Protein AF-A0A9K3GWT8-F1 (afdb_monomer_lite)

Radius of gyration: 23.81 Å; chains: 1; bounding box: 59×48×72 Å

Foldseek 3Di:
DQPLVVLCLQLVRVLQQAWWKWKQDPVRDTDTDDRPDDPVVVDDCVVDDIDIDTGGAFDDLVSVVVSLVSVVLLQVLLPFPDDLVQVVVVVVVVVVVVVVVVPDDDDDPDPPPPVVVCPVVPPVPDCCVSADPRDRLRLFDDKAFDPCPPPDPVVVVVFWRGWIWTAGPVRDIFIWTDGRFKIATAPADDPGDGRHGPDPQQMDRGPLVSSCSVDVVSVVSSVVSSVVCVVGDVVRSDDDPDDPDQVVDDPPRDDDDDDNCVVVVCVVVVPPD

pLDDT: mean 75.37, std 16.44, range [30.33, 94.75]

Structure (mmCIF, N/CA/C/O backbone):
data_AF-A0A9K3GWT8-F1
#
_entry.id   AF-A0A9K3GWT8-F1
#
loop_
_atom_site.group_PDB
_atom_site.id
_atom_site.type_symbol
_atom_site.label_atom_id
_atom_site.label_alt_id
_atom_site.label_comp_id
_atom_site.label_asym_id
_atom_site.label_entity_id
_atom_site.label_seq_id
_atom_site.pdbx_PDB_ins_code
_atom_site.Cartn_x
_atom_site.Cartn_y
_atom_site.Cartn_z
_atom_site.occupancy
_atom_site.B_iso_or_equiv
_atom_site.auth_seq_id
_atom_site.auth_comp_id
_atom_site.auth_asym_id
_atom_site.auth_atom_id
_atom_site.pdbx_PDB_model_num
ATOM 1 N N . MET A 1 1 ? 16.897 1.008 17.037 1.00 59.66 1 MET A N 1
ATOM 2 C CA . MET A 1 1 ? 15.574 1.048 16.381 1.00 59.66 1 MET A CA 1
ATOM 3 C C . MET A 1 1 ? 15.843 1.028 14.891 1.00 59.66 1 MET A C 1
ATOM 5 O O . MET A 1 1 ? 16.695 1.792 14.457 1.00 59.66 1 MET A O 1
ATOM 9 N N . ASP A 1 2 ? 15.215 0.122 14.149 1.00 82.69 2 ASP A N 1
ATOM 10 C CA . ASP A 1 2 ? 15.350 0.078 12.692 1.00 82.69 2 ASP A CA 1
ATOM 11 C C . ASP A 1 2 ? 14.583 1.260 12.074 1.00 82.69 2 ASP A C 1
ATOM 13 O O . ASP A 1 2 ? 13.404 1.469 12.372 1.00 82.69 2 ASP A O 1
ATOM 17 N N . VAL A 1 3 ? 15.263 2.056 11.244 1.00 86.19 3 VAL A N 1
ATOM 18 C CA . VAL A 1 3 ? 14.686 3.238 10.586 1.00 86.19 3 VAL A CA 1
ATOM 19 C C . VAL A 1 3 ? 13.571 2.843 9.626 1.00 86.19 3 VAL A C 1
ATOM 21 O O . VAL A 1 3 ? 12.571 3.554 9.531 1.00 86.19 3 VAL A O 1
ATOM 24 N N . ARG A 1 4 ? 13.689 1.698 8.944 1.00 86.94 4 ARG A N 1
ATOM 25 C CA . ARG A 1 4 ? 12.633 1.220 8.042 1.00 86.94 4 ARG A CA 1
ATOM 26 C C . ARG A 1 4 ? 11.370 0.883 8.823 1.00 86.94 4 ARG A C 1
ATOM 28 O O . ARG A 1 4 ? 10.290 1.322 8.440 1.00 86.94 4 ARG A O 1
ATOM 35 N N . GLN A 1 5 ? 11.514 0.192 9.953 1.00 86.00 5 GLN A N 1
ATOM 36 C CA . GLN A 1 5 ? 10.389 -0.100 10.839 1.00 86.00 5 GLN A CA 1
ATOM 37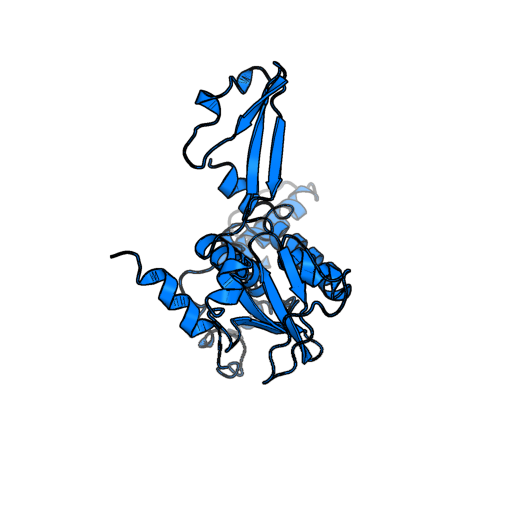 C C . GLN A 1 5 ? 9.729 1.186 11.354 1.00 86.00 5 GLN A C 1
ATOM 39 O O . GLN A 1 5 ? 8.512 1.320 11.277 1.00 86.00 5 GLN A O 1
ATOM 44 N N . PHE A 1 6 ? 10.523 2.169 11.788 1.00 87.56 6 PHE A N 1
ATOM 45 C CA . PHE A 1 6 ? 10.001 3.466 12.227 1.00 87.56 6 PHE A CA 1
ATOM 46 C C . PHE A 1 6 ? 9.175 4.170 11.134 1.00 87.56 6 PHE A C 1
ATOM 48 O O . PHE A 1 6 ? 8.075 4.653 11.397 1.00 87.56 6 PHE A O 1
ATOM 55 N N . LEU A 1 7 ? 9.661 4.180 9.888 1.00 89.44 7 LEU A N 1
ATOM 56 C CA . LEU A 1 7 ? 8.944 4.767 8.748 1.00 89.44 7 LEU A CA 1
ATOM 57 C C . LEU A 1 7 ? 7.659 3.998 8.391 1.00 89.44 7 LEU A C 1
ATOM 59 O O . LEU A 1 7 ? 6.696 4.596 7.908 1.00 89.44 7 LEU A O 1
ATOM 63 N N . LEU A 1 8 ? 7.614 2.687 8.629 1.00 86.50 8 LEU A N 1
ATOM 64 C CA . LEU A 1 8 ? 6.413 1.874 8.410 1.00 86.50 8 LEU A CA 1
ATOM 65 C C . LEU A 1 8 ? 5.325 2.106 9.468 1.00 86.50 8 LEU A C 1
ATOM 67 O O . LEU A 1 8 ? 4.143 1.871 9.176 1.00 86.50 8 LEU A O 1
ATOM 71 N N . ASP A 1 9 ? 5.722 2.560 10.657 1.00 83.50 9 ASP A N 1
ATOM 72 C CA . ASP A 1 9 ? 4.835 2.867 11.781 1.00 83.50 9 ASP A CA 1
ATOM 73 C C . ASP A 1 9 ? 4.348 4.326 11.762 1.00 83.50 9 ASP A C 1
ATOM 75 O O . ASP A 1 9 ? 3.246 4.615 12.234 1.00 83.50 9 ASP A O 1
ATOM 79 N N . ALA A 1 10 ? 5.116 5.240 11.161 1.00 86.94 10 ALA A N 1
ATOM 80 C CA . ALA A 1 10 ? 4.723 6.636 11.004 1.00 86.94 10 ALA A CA 1
ATOM 81 C C . ALA A 1 10 ? 3.533 6.790 10.025 1.00 86.94 10 ALA A C 1
ATOM 83 O O . ALA A 1 10 ? 3.584 6.293 8.890 1.00 86.94 10 ALA A O 1
ATOM 84 N N . PRO A 1 11 ? 2.446 7.484 10.414 1.00 84.31 11 PRO A N 1
ATOM 85 C CA . PRO A 1 11 ? 1.227 7.578 9.608 1.00 84.31 11 PRO A CA 1
ATOM 86 C C . PRO A 1 11 ? 1.454 8.266 8.253 1.00 84.31 11 PRO A C 1
ATOM 88 O O . PRO A 1 11 ? 0.771 7.944 7.278 1.00 84.31 11 PRO A O 1
ATOM 91 N N . GLU A 1 12 ? 2.433 9.164 8.157 1.00 85.81 12 GLU A N 1
ATOM 92 C CA . GLU A 1 12 ? 2.781 9.906 6.944 1.00 85.81 12 GLU A CA 1
ATOM 93 C C . GLU A 1 12 ? 3.477 9.040 5.887 1.00 85.81 12 GLU A C 1
ATOM 95 O O . GLU A 1 12 ? 3.349 9.320 4.694 1.00 85.81 12 GLU A O 1
ATOM 100 N N . THR A 1 13 ? 4.196 7.993 6.304 1.00 90.06 13 THR A N 1
ATOM 101 C CA . THR A 1 13 ? 5.040 7.168 5.422 1.00 90.06 13 THR A CA 1
ATOM 102 C C . THR A 1 13 ? 4.625 5.701 5.350 1.00 90.06 13 THR A C 1
ATOM 104 O O . THR A 1 13 ? 5.085 4.993 4.458 1.00 90.06 13 THR A O 1
ATOM 107 N N . CYS A 1 14 ? 3.692 5.250 6.193 1.00 87.81 14 CYS A N 1
ATOM 108 C CA . CYS A 1 14 ? 3.275 3.847 6.316 1.00 87.81 14 CYS A CA 1
ATOM 109 C C . CYS A 1 14 ? 2.805 3.165 5.014 1.00 87.81 14 CYS A C 1
ATOM 111 O O . CYS A 1 14 ? 2.752 1.936 4.936 1.00 87.81 14 CYS A O 1
ATOM 113 N N . PHE A 1 15 ? 2.435 3.943 3.991 1.00 90.56 15 PHE A N 1
ATOM 114 C CA . PHE A 1 15 ? 1.969 3.451 2.693 1.00 90.56 15 PHE A CA 1
ATOM 115 C C . PHE A 1 15 ? 3.066 3.348 1.623 1.00 90.56 15 PHE A C 1
ATOM 117 O O . PHE A 1 15 ? 2.795 2.852 0.525 1.00 90.56 15 PHE A O 1
ATOM 124 N N . PHE A 1 16 ? 4.293 3.780 1.919 1.00 91.88 16 PHE A N 1
ATOM 125 C CA . PHE A 1 16 ? 5.476 3.490 1.114 1.00 91.88 16 PHE A CA 1
ATOM 126 C C . PHE A 1 16 ? 6.142 2.234 1.673 1.00 91.88 16 PHE A C 1
ATOM 128 O O . PHE A 1 16 ? 6.519 2.198 2.837 1.00 91.88 16 PHE A O 1
ATOM 135 N N . THR A 1 17 ? 6.261 1.178 0.864 1.00 90.50 17 THR A N 1
ATOM 136 C CA . THR A 1 17 ? 6.828 -0.107 1.331 1.00 90.50 17 THR A CA 1
ATOM 137 C C . THR A 1 17 ? 7.950 -0.639 0.446 1.00 90.50 17 THR A C 1
ATOM 139 O O . THR A 1 17 ? 8.516 -1.679 0.753 1.00 90.50 17 THR A O 1
ATOM 142 N N . CYS A 1 18 ? 8.204 0.000 -0.692 1.00 91.44 18 CYS A N 1
ATOM 143 C CA . CYS A 1 18 ? 9.265 -0.368 -1.617 1.00 91.44 18 CYS A CA 1
ATOM 144 C C . CYS A 1 18 ? 10.003 0.919 -1.966 1.00 91.44 18 CYS A C 1
ATOM 146 O O . CYS A 1 18 ? 9.530 1.735 -2.762 1.00 91.44 18 CYS A O 1
ATOM 148 N N . TYR A 1 19 ? 11.091 1.148 -1.245 1.00 92.12 19 TYR A N 1
ATOM 149 C CA . TYR A 1 19 ? 11.904 2.342 -1.351 1.00 92.12 19 TYR A CA 1
ATOM 150 C C . TYR A 1 19 ? 13.334 2.032 -0.927 1.00 92.12 19 TYR A C 1
ATOM 152 O O . TYR A 1 19 ? 13.573 1.172 -0.080 1.00 92.12 19 TYR A O 1
ATOM 160 N N . ASP A 1 20 ? 14.244 2.803 -1.493 1.00 91.00 20 ASP A N 1
ATOM 161 C CA . ASP A 1 20 ? 15.642 2.862 -1.132 1.00 91.00 20 ASP A CA 1
ATOM 162 C C . ASP A 1 20 ? 15.876 4.086 -0.249 1.00 91.00 20 ASP A C 1
ATOM 164 O O . ASP A 1 20 ? 15.208 5.117 -0.386 1.00 91.00 20 ASP A O 1
ATOM 168 N N . LEU A 1 21 ? 16.819 3.968 0.679 1.00 90.56 21 LEU A N 1
ATOM 169 C CA . LEU A 1 21 ? 17.196 5.046 1.582 1.00 90.56 21 LEU A CA 1
ATOM 170 C C . LEU A 1 21 ? 18.584 5.551 1.196 1.00 90.56 21 LEU A C 1
ATOM 172 O O . LEU A 1 21 ? 19.558 4.802 1.260 1.00 90.56 21 LEU A O 1
ATOM 176 N N . LEU A 1 22 ? 18.672 6.820 0.795 1.00 90.69 22 LEU A N 1
ATOM 177 C CA . LEU A 1 22 ? 19.944 7.490 0.545 1.00 90.69 22 LEU A CA 1
ATOM 178 C C . LEU A 1 22 ? 20.299 8.406 1.711 1.00 90.69 22 LEU A C 1
ATOM 180 O O . LEU A 1 22 ? 19.526 9.286 2.089 1.00 90.69 22 LEU A O 1
ATOM 184 N N . LEU A 1 23 ? 21.492 8.209 2.258 1.00 88.62 23 LEU A N 1
ATOM 185 C CA . LEU A 1 23 ? 22.078 9.066 3.275 1.00 88.62 23 LEU A CA 1
ATOM 186 C C . LEU A 1 23 ? 22.980 10.101 2.612 1.00 88.62 23 LEU A C 1
ATOM 188 O O . LEU A 1 23 ? 24.012 9.750 2.041 1.00 88.62 23 LEU A O 1
ATOM 192 N N . HIS A 1 24 ? 22.619 11.371 2.734 1.00 87.75 24 HIS A N 1
ATOM 193 C CA . HIS A 1 24 ? 23.463 12.490 2.332 1.00 87.75 24 HIS A CA 1
ATOM 194 C C . HIS A 1 24 ? 24.275 12.961 3.535 1.00 87.75 24 HIS A C 1
ATOM 196 O O . HIS A 1 24 ? 23.707 13.314 4.573 1.00 87.75 24 HIS A O 1
ATOM 202 N N . THR A 1 25 ? 25.600 12.966 3.399 1.00 83.75 25 THR A N 1
ATOM 203 C CA . THR A 1 25 ? 26.519 13.453 4.435 1.00 83.75 25 THR A CA 1
ATOM 204 C C . THR A 1 25 ? 26.936 14.901 4.172 1.00 83.75 25 THR A C 1
ATOM 206 O O . THR A 1 25 ? 26.853 15.398 3.047 1.00 83.75 25 THR A O 1
ATOM 209 N N . ASN A 1 26 ? 27.466 15.579 5.195 1.00 74.12 26 ASN A N 1
ATOM 210 C CA . ASN A 1 26 ? 27.964 16.962 5.095 1.00 74.12 26 ASN A CA 1
ATOM 211 C C . ASN A 1 26 ? 29.049 17.159 4.019 1.00 74.12 26 ASN A C 1
ATOM 213 O O . ASN A 1 26 ? 29.298 18.288 3.602 1.00 74.12 26 ASN A O 1
ATOM 217 N N . GLY A 1 27 ? 29.699 16.078 3.573 1.00 70.56 27 GLY A N 1
ATOM 218 C CA . GLY A 1 27 ? 30.691 16.092 2.497 1.00 70.56 27 GLY A CA 1
ATOM 219 C C . GLY A 1 27 ? 30.100 16.022 1.085 1.00 70.56 27 GLY A C 1
ATOM 220 O O . GLY A 1 27 ? 30.863 15.939 0.126 1.00 70.56 27 GLY A O 1
ATOM 221 N N . GLY A 1 28 ? 28.769 16.016 0.939 1.00 73.31 28 GLY A N 1
ATOM 222 C CA . GLY A 1 28 ? 28.086 15.883 -0.351 1.00 73.31 28 GLY A CA 1
ATOM 223 C C . GLY A 1 28 ? 28.114 14.466 -0.935 1.00 73.31 28 GLY A C 1
ATOM 224 O O . GLY A 1 28 ? 27.723 14.281 -2.087 1.00 73.31 28 GLY A O 1
ATOM 225 N N . SER A 1 29 ? 28.571 13.464 -0.174 1.00 78.38 29 SER A N 1
ATOM 226 C CA . SER A 1 29 ? 28.479 12.062 -0.580 1.00 78.38 29 SER A CA 1
ATOM 227 C C . SER A 1 29 ? 27.097 11.503 -0.244 1.00 78.38 29 SER A C 1
ATOM 229 O O . SER A 1 29 ? 26.600 11.667 0.874 1.00 78.38 29 SER A O 1
ATOM 231 N N . ALA A 1 30 ? 26.487 10.838 -1.225 1.00 81.94 30 ALA A N 1
ATOM 232 C CA . ALA A 1 30 ? 25.253 10.087 -1.057 1.00 81.94 30 ALA A CA 1
ATOM 233 C C . ALA A 1 30 ? 25.590 8.596 -0.953 1.00 81.94 30 ALA A C 1
ATOM 235 O O . ALA A 1 30 ? 26.209 8.030 -1.856 1.00 81.94 30 ALA A O 1
ATOM 236 N N . HIS A 1 31 ? 25.190 7.966 0.146 1.00 84.50 31 HIS A N 1
ATOM 237 C CA . HIS A 1 31 ? 25.401 6.543 0.391 1.00 84.50 31 HIS A CA 1
ATOM 238 C C . HIS A 1 31 ? 24.066 5.809 0.400 1.00 84.50 31 HIS A C 1
ATOM 240 O O . HIS A 1 31 ? 23.122 6.228 1.069 1.00 84.50 31 HIS A O 1
ATOM 246 N N . HIS A 1 32 ? 23.990 4.706 -0.337 1.00 86.94 32 HIS A N 1
ATOM 247 C CA . HIS A 1 32 ? 22.830 3.827 -0.310 1.00 86.94 32 HIS A CA 1
ATOM 248 C C . HIS A 1 32 ? 22.861 2.975 0.963 1.00 86.94 32 HIS A C 1
ATOM 250 O O . HIS A 1 32 ? 23.834 2.264 1.209 1.00 86.94 32 HIS A O 1
ATOM 256 N N . LEU A 1 33 ? 21.814 3.073 1.780 1.00 84.38 33 LEU A N 1
ATOM 257 C CA . LEU A 1 33 ? 21.673 2.282 2.997 1.00 84.38 33 LEU A CA 1
ATOM 258 C C . LEU A 1 33 ? 20.970 0.968 2.667 1.00 84.38 33 LEU A C 1
ATOM 260 O O . LEU A 1 33 ? 19.750 0.944 2.493 1.00 84.38 33 LEU A O 1
ATOM 264 N N . GLU A 1 34 ? 21.712 -0.135 2.624 1.00 81.19 34 GLU A N 1
ATOM 265 C CA . GLU A 1 34 ? 21.088 -1.457 2.502 1.00 81.19 34 GLU A CA 1
ATOM 266 C C . GLU A 1 34 ? 20.365 -1.849 3.807 1.00 81.19 34 GLU A C 1
ATOM 268 O O . GLU A 1 34 ? 20.440 -1.157 4.826 1.00 81.19 34 GLU A O 1
ATOM 273 N N . ASP A 1 35 ? 19.631 -2.960 3.788 1.00 75.31 35 ASP A N 1
ATOM 274 C CA . ASP A 1 35 ? 18.757 -3.374 4.897 1.00 75.31 35 ASP A CA 1
ATOM 275 C C . ASP A 1 35 ? 19.507 -3.696 6.201 1.00 75.31 35 ASP A C 1
ATOM 277 O O . ASP A 1 35 ? 18.946 -3.540 7.283 1.00 75.31 35 ASP A O 1
ATOM 281 N N . TYR A 1 36 ? 20.776 -4.102 6.108 1.00 75.06 36 TYR A N 1
ATOM 282 C CA . TYR A 1 36 ? 21.580 -4.561 7.249 1.00 75.06 36 TYR A CA 1
ATOM 283 C C . TYR A 1 36 ? 22.703 -3.605 7.651 1.00 75.06 36 TYR A C 1
ATOM 285 O O . TYR A 1 36 ? 23.431 -3.897 8.596 1.00 75.06 36 TYR A O 1
ATOM 293 N N . HIS A 1 37 ? 22.855 -2.486 6.944 1.00 78.25 37 HIS A N 1
ATOM 294 C CA . HIS A 1 37 ? 23.903 -1.520 7.250 1.00 78.25 37 HIS A CA 1
ATOM 295 C C . HIS A 1 37 ? 23.465 -0.622 8.400 1.00 78.25 37 HIS A C 1
ATOM 297 O O . HIS A 1 37 ? 22.402 0.007 8.359 1.00 78.25 37 HIS A O 1
ATOM 303 N N . GLU A 1 38 ? 24.300 -0.523 9.429 1.00 78.75 38 GLU A N 1
ATOM 304 C CA . GLU A 1 38 ? 24.030 0.401 10.515 1.00 78.75 38 GLU A CA 1
ATOM 305 C C . GLU A 1 38 ? 24.471 1.808 10.109 1.00 78.75 38 GLU A C 1
ATOM 307 O O . GLU A 1 38 ? 25.578 2.029 9.627 1.00 78.75 38 GLU A O 1
ATOM 312 N N . ILE A 1 39 ? 23.624 2.807 10.355 1.00 78.19 39 ILE A N 1
ATOM 313 C CA . ILE A 1 39 ? 23.904 4.191 9.931 1.00 78.19 39 ILE A CA 1
ATOM 314 C C . ILE A 1 39 ? 25.214 4.715 10.553 1.00 78.19 39 ILE A C 1
ATOM 316 O O . ILE A 1 39 ? 25.934 5.483 9.918 1.00 78.19 39 ILE A O 1
ATOM 320 N N . ARG A 1 40 ? 25.562 4.238 11.758 1.00 77.25 40 ARG A N 1
ATOM 321 C CA . ARG A 1 40 ? 26.823 4.562 12.449 1.00 77.25 40 ARG A CA 1
ATOM 322 C C . ARG A 1 40 ? 28.080 4.072 11.727 1.00 77.25 40 ARG A C 1
ATOM 324 O O . ARG A 1 40 ? 29.147 4.616 11.969 1.00 77.25 40 ARG A O 1
ATOM 331 N N . GLU A 1 41 ? 27.976 3.045 10.886 1.00 76.88 41 GLU A N 1
ATOM 332 C CA . GLU A 1 41 ? 29.112 2.528 10.111 1.00 76.88 41 GLU A CA 1
ATOM 333 C C . GLU A 1 41 ? 29.411 3.419 8.902 1.00 76.88 41 GLU A C 1
ATOM 335 O O . GLU A 1 41 ? 30.550 3.495 8.448 1.00 76.88 41 GLU A O 1
ATOM 340 N N . VAL A 1 42 ? 28.385 4.100 8.385 1.00 72.44 42 VAL A N 1
ATOM 341 C CA . VAL A 1 42 ? 28.465 4.894 7.156 1.00 72.44 42 VAL A CA 1
ATOM 342 C C . VAL A 1 42 ? 28.771 6.364 7.445 1.00 72.44 42 VAL A C 1
ATOM 344 O O . VAL A 1 42 ? 29.482 7.002 6.670 1.00 72.44 42 VAL A O 1
ATOM 347 N N . ALA A 1 43 ? 28.249 6.922 8.541 1.00 68.88 43 ALA A N 1
ATOM 348 C CA . ALA A 1 43 ? 28.487 8.318 8.893 1.00 68.88 43 ALA A CA 1
ATOM 349 C C . ALA A 1 43 ? 28.431 8.573 10.404 1.00 68.88 43 ALA A C 1
ATOM 351 O O . ALA A 1 43 ? 27.616 7.997 11.127 1.00 68.88 43 ALA A O 1
ATOM 352 N N . ASP A 1 44 ? 29.231 9.540 10.860 1.00 71.69 44 ASP A N 1
ATOM 353 C CA . ASP A 1 44 ? 29.147 10.088 12.214 1.00 71.69 44 ASP A CA 1
ATOM 354 C C . ASP A 1 44 ? 27.902 10.977 12.360 1.00 71.69 44 ASP A C 1
ATOM 356 O O . ASP A 1 44 ? 27.951 12.204 12.238 1.00 71.69 44 ASP A O 1
ATOM 360 N N . ILE A 1 45 ? 26.765 10.343 12.660 1.00 69.38 45 ILE A N 1
ATOM 361 C CA . ILE A 1 45 ? 25.455 10.994 12.854 1.00 69.38 45 ILE A CA 1
ATOM 362 C C . ILE A 1 45 ? 25.515 12.072 13.954 1.00 69.38 45 ILE A C 1
ATOM 364 O O . ILE A 1 45 ? 24.785 13.063 13.913 1.00 69.38 45 ILE A O 1
ATOM 368 N N . THR A 1 46 ? 26.413 11.906 14.930 1.00 69.81 46 THR A N 1
ATOM 369 C CA . THR A 1 46 ? 26.594 12.804 16.083 1.00 69.81 46 THR A CA 1
ATOM 370 C C . THR A 1 46 ? 27.018 14.219 15.681 1.00 69.81 46 THR A C 1
ATOM 372 O O . THR A 1 46 ? 26.755 15.170 16.412 1.00 69.81 46 THR A O 1
ATOM 375 N N . SER A 1 47 ? 27.636 14.378 14.509 1.00 66.69 47 SER A N 1
ATOM 376 C CA . SER A 1 47 ? 28.144 15.667 14.024 1.00 66.69 47 SER A CA 1
ATOM 377 C C . SER A 1 47 ? 27.050 16.581 13.448 1.00 66.69 47 SER A C 1
ATOM 379 O O . SER A 1 47 ? 27.332 17.732 13.117 1.00 66.69 47 SER A O 1
ATOM 381 N N . GLY A 1 48 ? 25.804 16.095 13.344 1.00 68.75 48 GLY A N 1
ATOM 382 C CA . GLY A 1 48 ? 24.686 16.824 12.740 1.00 68.75 48 GLY A CA 1
ATOM 383 C C . GLY A 1 48 ? 24.833 17.007 11.222 1.00 68.75 48 GLY A C 1
ATOM 384 O O . GLY A 1 48 ? 25.904 16.810 10.657 1.00 68.75 48 GLY A O 1
ATOM 385 N N . GLY A 1 49 ? 23.741 17.356 10.534 1.00 76.88 49 GLY A N 1
ATOM 386 C CA . GLY A 1 49 ? 23.745 17.699 9.099 1.00 76.88 49 GLY A CA 1
ATOM 387 C C . GLY A 1 49 ? 23.580 16.535 8.106 1.00 76.88 49 GLY A C 1
ATOM 388 O O . GLY A 1 49 ? 23.516 16.758 6.901 1.00 76.88 49 GLY A O 1
ATOM 389 N N . CYS A 1 50 ? 23.409 15.303 8.588 1.00 81.75 50 CYS A N 1
ATOM 390 C CA . CYS A 1 50 ? 22.997 14.195 7.726 1.00 81.75 50 CYS A CA 1
ATOM 391 C C . CYS A 1 50 ? 21.512 14.326 7.352 1.00 81.75 50 CYS A C 1
ATOM 393 O O . CYS A 1 50 ? 20.676 14.580 8.222 1.00 81.75 50 CYS A O 1
ATOM 395 N N . THR A 1 51 ? 21.170 14.111 6.082 1.00 87.06 51 THR A N 1
ATOM 396 C CA . THR A 1 51 ? 19.770 14.032 5.633 1.00 87.06 51 THR A CA 1
ATOM 397 C C . THR A 1 51 ? 19.501 12.682 4.993 1.00 87.06 51 THR A C 1
ATOM 399 O O . THR A 1 51 ? 20.370 12.111 4.334 1.00 87.06 51 THR A O 1
ATOM 402 N N . LEU A 1 52 ? 18.305 12.148 5.235 1.00 88.31 52 LEU A N 1
ATOM 403 C CA . LEU A 1 52 ? 17.879 10.871 4.689 1.00 88.31 52 LEU A CA 1
ATOM 404 C C . LEU A 1 52 ? 16.792 11.102 3.646 1.00 88.31 52 LEU A C 1
ATOM 406 O O . LEU A 1 52 ? 15.757 11.697 3.941 1.00 88.31 52 LEU A O 1
ATOM 410 N N . GLU A 1 53 ? 17.034 10.616 2.437 1.00 90.81 53 GLU A N 1
ATOM 411 C CA . GLU A 1 53 ? 16.114 10.715 1.315 1.00 90.81 53 GLU A CA 1
ATOM 412 C C . GLU A 1 53 ? 15.511 9.341 1.007 1.00 90.81 53 GLU A C 1
ATOM 414 O O . GLU A 1 53 ? 16.222 8.343 0.890 1.00 90.81 53 GLU A O 1
ATOM 419 N N . MET A 1 54 ? 14.185 9.296 0.879 1.00 91.00 54 MET A N 1
ATOM 420 C CA . MET A 1 54 ? 13.442 8.102 0.482 1.00 91.00 54 MET A CA 1
ATOM 421 C C . MET A 1 54 ? 13.194 8.135 -1.027 1.00 91.00 54 MET A C 1
ATOM 423 O O . MET A 1 54 ? 12.500 9.024 -1.521 1.00 91.00 54 MET A O 1
ATOM 427 N N . ILE A 1 55 ? 13.714 7.147 -1.753 1.00 91.19 55 ILE A N 1
ATOM 428 C CA . ILE A 1 55 ? 13.597 7.043 -3.212 1.00 91.19 55 ILE A CA 1
ATOM 429 C C . ILE A 1 55 ? 12.773 5.814 -3.572 1.00 91.19 55 ILE A C 1
ATOM 431 O O . ILE A 1 55 ? 12.987 4.738 -3.031 1.00 91.19 55 ILE A O 1
ATOM 435 N N . ALA A 1 56 ? 11.815 5.951 -4.490 1.00 90.31 56 ALA A N 1
ATOM 436 C CA . ALA A 1 56 ? 11.004 4.818 -4.927 1.00 90.31 56 ALA A CA 1
ATOM 437 C C . ALA A 1 56 ? 11.872 3.756 -5.622 1.00 90.31 56 ALA A C 1
ATOM 439 O O . ALA A 1 56 ? 12.519 4.045 -6.629 1.00 90.31 56 ALA A O 1
ATOM 440 N N . ALA A 1 57 ? 11.837 2.533 -5.097 1.00 92.19 57 ALA A N 1
ATOM 441 C CA . ALA A 1 57 ? 12.536 1.386 -5.661 1.00 92.19 57 ALA A CA 1
ATOM 442 C C . ALA A 1 57 ? 11.635 0.629 -6.650 1.00 92.19 57 ALA A C 1
ATOM 444 O O . ALA A 1 57 ? 10.423 0.860 -6.730 1.00 92.19 57 ALA A O 1
ATOM 445 N N . ILE A 1 58 ? 12.232 -0.286 -7.415 1.00 93.62 58 ILE A N 1
ATOM 446 C CA . ILE A 1 58 ? 11.478 -1.185 -8.289 1.00 93.62 58 ILE A CA 1
ATOM 447 C C . ILE A 1 58 ? 10.907 -2.359 -7.493 1.00 93.62 58 ILE A C 1
ATOM 449 O O . ILE A 1 58 ? 11.575 -2.956 -6.653 1.00 93.62 58 ILE A O 1
ATOM 453 N N . TYR A 1 59 ? 9.675 -2.729 -7.807 1.00 94.75 59 TYR A N 1
ATOM 454 C CA . TYR A 1 59 ? 9.041 -3.909 -7.261 1.00 94.75 59 TYR A CA 1
ATOM 455 C C . TYR A 1 59 ? 9.552 -5.184 -7.932 1.00 94.75 59 TYR A C 1
ATOM 457 O O . TYR A 1 59 ? 9.617 -5.295 -9.158 1.00 94.75 59 TYR A O 1
ATOM 465 N N . ASP A 1 60 ? 9.796 -6.190 -7.106 1.00 93.06 60 ASP A N 1
ATOM 466 C CA . ASP A 1 60 ? 9.894 -7.597 -7.471 1.00 93.06 60 ASP A CA 1
ATOM 467 C C . ASP A 1 60 ? 8.600 -8.348 -7.090 1.00 93.06 60 ASP A C 1
ATOM 469 O O . ASP A 1 60 ? 7.660 -7.791 -6.509 1.00 93.06 60 ASP A O 1
ATOM 473 N N . GLU A 1 61 ? 8.521 -9.643 -7.413 1.00 89.31 61 GLU A N 1
ATOM 474 C CA . GLU A 1 61 ? 7.328 -10.445 -7.116 1.00 89.31 61 GLU A CA 1
ATOM 475 C C . GLU A 1 61 ? 7.024 -10.511 -5.607 1.00 89.31 61 GLU A C 1
ATOM 477 O O . GLU A 1 61 ? 5.853 -10.565 -5.212 1.00 89.31 61 GLU A O 1
ATOM 482 N N . ARG A 1 62 ? 8.056 -10.475 -4.755 1.00 90.94 62 ARG A N 1
ATOM 483 C CA . ARG A 1 62 ? 7.893 -10.537 -3.301 1.00 90.94 62 ARG A CA 1
ATOM 484 C C . ARG A 1 62 ? 7.452 -9.192 -2.727 1.00 90.94 62 ARG A C 1
ATOM 486 O O . ARG A 1 62 ? 6.440 -9.150 -2.022 1.00 90.94 62 ARG A O 1
ATOM 493 N N . SER A 1 63 ? 8.151 -8.101 -3.038 1.00 92.38 63 SER A N 1
ATOM 494 C CA . SER A 1 63 ? 7.845 -6.758 -2.524 1.00 92.38 63 SER A CA 1
ATOM 495 C C . SER A 1 63 ? 6.493 -6.250 -3.005 1.00 92.38 63 SER A C 1
ATOM 497 O O . SER A 1 63 ? 5.768 -5.666 -2.204 1.00 92.38 63 SER A O 1
ATOM 499 N N . ILE A 1 64 ? 6.072 -6.528 -4.248 1.00 94.00 64 ILE A N 1
ATOM 500 C CA . ILE A 1 64 ? 4.750 -6.079 -4.709 1.00 94.00 64 ILE A CA 1
ATOM 501 C C . ILE A 1 64 ? 3.623 -6.777 -3.951 1.00 94.00 64 ILE A C 1
ATOM 503 O O . ILE A 1 64 ? 2.606 -6.176 -3.601 1.00 94.00 64 ILE A O 1
ATOM 507 N N . ARG A 1 65 ? 3.811 -8.062 -3.646 1.00 92.12 65 ARG A N 1
ATOM 508 C CA . ARG A 1 65 ? 2.872 -8.848 -2.848 1.00 92.12 65 ARG A CA 1
ATOM 509 C C . ARG A 1 65 ? 2.849 -8.368 -1.399 1.00 92.12 65 ARG A C 1
ATOM 511 O O . ARG A 1 65 ? 1.761 -8.241 -0.838 1.00 92.12 65 ARG A O 1
ATOM 518 N N . ALA A 1 66 ? 4.012 -8.065 -0.825 1.00 91.31 66 ALA A N 1
ATOM 519 C CA . ALA A 1 66 ? 4.126 -7.459 0.499 1.00 91.31 66 ALA A CA 1
ATOM 520 C C . ALA A 1 66 ? 3.454 -6.074 0.547 1.00 91.31 66 ALA A C 1
ATOM 522 O O . ALA A 1 66 ? 2.698 -5.800 1.475 1.00 91.31 66 ALA A O 1
ATOM 523 N N . HIS A 1 67 ? 3.614 -5.248 -0.493 1.00 93.75 67 HIS A N 1
ATOM 524 C CA . HIS A 1 67 ? 2.962 -3.941 -0.621 1.00 93.75 67 HIS A CA 1
ATOM 525 C C . HIS A 1 67 ? 1.434 -4.056 -0.618 1.00 93.75 67 HIS A C 1
ATOM 527 O O . HIS A 1 67 ? 0.740 -3.326 0.096 1.00 93.75 67 HIS A O 1
ATOM 533 N N . VAL A 1 68 ? 0.888 -5.009 -1.381 1.00 92.75 68 VAL A N 1
ATOM 534 C CA . VAL A 1 68 ? -0.557 -5.285 -1.397 1.00 92.75 68 VAL A CA 1
ATOM 535 C C . VAL A 1 68 ? -1.032 -5.789 -0.039 1.00 92.75 68 VAL A C 1
ATOM 537 O O . VAL A 1 68 ? -2.085 -5.361 0.434 1.00 92.75 68 VAL A O 1
ATOM 540 N N . TYR A 1 69 ? -0.272 -6.683 0.596 1.00 88.31 69 TYR A N 1
ATOM 541 C CA . TYR A 1 69 ? -0.598 -7.185 1.927 1.00 88.31 69 TYR A CA 1
ATOM 542 C C . TYR A 1 69 ? -0.645 -6.050 2.953 1.00 88.31 69 TYR A C 1
ATOM 544 O O . TYR A 1 69 ? -1.669 -5.875 3.611 1.00 88.31 69 TYR A O 1
ATOM 552 N N . ARG A 1 70 ? 0.402 -5.220 3.011 1.00 88.31 70 ARG A N 1
ATOM 553 C CA . ARG A 1 70 ? 0.478 -4.069 3.913 1.00 88.31 70 ARG A CA 1
ATOM 554 C C . ARG A 1 70 ? -0.637 -3.066 3.644 1.00 88.31 70 ARG A C 1
ATOM 556 O O . ARG A 1 70 ? -1.291 -2.617 4.574 1.00 88.31 70 ARG A O 1
ATOM 563 N N . THR A 1 71 ? -0.936 -2.771 2.379 1.00 90.94 71 THR A N 1
ATOM 564 C CA . THR A 1 71 ? -2.062 -1.892 2.018 1.00 90.94 71 THR A CA 1
ATOM 565 C C . THR A 1 71 ? -3.390 -2.441 2.539 1.00 90.94 71 THR A C 1
ATOM 567 O O . THR A 1 71 ? -4.202 -1.700 3.089 1.00 90.94 71 THR A O 1
ATOM 570 N N . ARG A 1 72 ? -3.626 -3.748 2.392 1.00 87.50 72 ARG A N 1
ATOM 571 C CA . ARG A 1 72 ? -4.839 -4.389 2.911 1.00 87.50 72 ARG A CA 1
ATOM 572 C C . ARG A 1 72 ? -4.891 -4.348 4.427 1.00 87.50 72 ARG A C 1
ATOM 574 O O . ARG A 1 72 ? -5.954 -4.069 4.963 1.00 87.50 72 ARG A O 1
ATOM 581 N N . GLU A 1 73 ? -3.780 -4.611 5.100 1.00 82.25 73 GLU A N 1
ATOM 582 C CA . GLU A 1 73 ? -3.672 -4.524 6.554 1.00 82.25 73 GLU A CA 1
ATOM 583 C C . GLU A 1 73 ? -3.985 -3.102 7.037 1.00 82.25 73 GLU A C 1
ATOM 585 O O . GLU A 1 73 ? -4.870 -2.920 7.868 1.00 82.25 73 GLU A O 1
ATOM 590 N N . LEU A 1 74 ? -3.373 -2.081 6.431 1.00 84.81 74 LEU A N 1
ATOM 591 C CA . LEU A 1 74 ? -3.635 -0.679 6.754 1.00 84.81 74 LEU A CA 1
ATOM 592 C C . LEU A 1 74 ? -5.120 -0.324 6.629 1.00 84.81 74 LEU A C 1
ATOM 594 O O . LEU A 1 74 ? -5.643 0.353 7.513 1.00 84.81 74 LEU A O 1
ATOM 598 N N . LEU A 1 75 ? -5.786 -0.805 5.575 1.00 84.19 75 LEU A N 1
ATOM 599 C CA . LEU A 1 75 ? -7.211 -0.569 5.328 1.00 84.19 75 LEU A CA 1
ATOM 600 C C . LEU A 1 75 ? -8.144 -1.448 6.176 1.00 84.19 75 LEU A C 1
ATOM 602 O O . LEU A 1 75 ? -9.271 -1.040 6.419 1.00 84.19 75 LEU A O 1
ATOM 606 N N . SER A 1 76 ? -7.705 -2.638 6.604 1.00 73.31 76 SER A N 1
ATOM 607 C CA . SER A 1 76 ? -8.504 -3.567 7.427 1.00 73.31 76 SER A CA 1
ATOM 608 C C . SER A 1 76 ? -8.439 -3.217 8.913 1.00 73.31 76 SER A C 1
ATOM 610 O O . SER A 1 76 ? -9.394 -3.438 9.646 1.00 73.31 76 SER A O 1
ATOM 612 N N . LEU A 1 77 ? -7.332 -2.616 9.354 1.00 58.41 77 LEU A N 1
ATOM 613 C CA . LEU A 1 77 ? -7.163 -2.047 10.694 1.00 58.41 77 LEU A CA 1
ATOM 614 C C . LEU A 1 77 ? -7.956 -0.736 10.884 1.00 58.41 77 LEU A C 1
ATOM 616 O O . LEU A 1 77 ? -7.655 0.049 11.777 1.00 58.41 77 LEU A O 1
ATOM 620 N N . SER A 1 78 ? -8.966 -0.460 10.051 1.00 54.75 78 SER A N 1
ATOM 621 C CA . SER A 1 78 ? -9.959 0.589 10.316 1.00 54.75 78 SER A CA 1
ATOM 622 C C . SER A 1 78 ? -10.780 0.308 11.575 1.00 54.75 78 SER A C 1
ATOM 624 O O . SER A 1 78 ? -11.469 1.199 12.070 1.00 54.75 78 SER A O 1
ATOM 626 N N . THR A 1 79 ? -10.719 -0.912 12.092 1.00 55.12 79 THR A N 1
ATOM 627 C CA . THR A 1 79 ? -11.329 -1.299 13.357 1.00 55.12 79 THR A CA 1
ATOM 628 C C . THR A 1 79 ? -10.193 -1.498 14.358 1.00 55.12 79 THR A C 1
ATOM 630 O O . THR A 1 79 ? -9.559 -2.555 14.319 1.00 55.12 79 THR A O 1
ATOM 633 N N . PRO A 1 80 ? -9.859 -0.492 15.191 1.00 56.03 80 PRO A N 1
ATOM 634 C CA . PRO A 1 80 ? -8.855 -0.679 16.231 1.00 56.03 80 PRO A CA 1
ATOM 635 C C . PRO A 1 80 ? -9.282 -1.844 17.127 1.00 56.03 80 PRO A C 1
ATOM 637 O O . PRO A 1 80 ? -10.472 -2.012 17.417 1.00 56.03 80 PRO A O 1
ATOM 640 N N . HIS A 1 81 ? -8.323 -2.673 17.539 1.00 60.31 81 HIS A N 1
ATOM 641 C CA . HIS A 1 81 ? -8.590 -3.671 18.565 1.00 60.31 81 HIS A CA 1
ATOM 642 C C . HIS A 1 81 ? -8.775 -2.926 19.884 1.00 60.31 81 HIS A C 1
ATOM 644 O O . HIS A 1 81 ? -7.802 -2.638 20.570 1.00 60.31 81 HIS A O 1
ATOM 650 N N . SER A 1 82 ? -10.020 -2.599 20.231 1.00 58.81 82 SER A N 1
ATOM 651 C CA . SER A 1 82 ? -10.330 -1.982 21.516 1.00 58.81 82 SER A CA 1
ATOM 652 C C . SER A 1 82 ? -10.057 -3.005 22.620 1.00 58.81 82 SER A C 1
ATOM 654 O O . SER A 1 82 ? -10.866 -3.907 22.864 1.00 58.81 82 SER A O 1
ATOM 656 N N . SER A 1 83 ? -8.898 -2.908 23.264 1.00 66.50 83 SER A N 1
ATOM 657 C CA . SER A 1 83 ? -8.662 -3.621 24.512 1.00 66.50 83 SER A CA 1
ATOM 658 C C . SER A 1 83 ? -9.376 -2.857 25.621 1.00 66.50 83 SER A C 1
ATOM 660 O O . SER A 1 83 ? -9.201 -1.651 25.777 1.00 66.50 83 SER A O 1
ATOM 662 N N . LEU A 1 84 ? -10.194 -3.554 26.414 1.00 69.31 84 LEU A N 1
ATOM 663 C CA . LEU A 1 84 ? -10.866 -2.932 27.560 1.00 69.31 84 LEU A CA 1
ATOM 664 C C . LEU A 1 84 ? -9.847 -2.289 28.506 1.00 69.31 84 LEU A C 1
ATOM 666 O O . LEU A 1 84 ? -10.078 -1.203 29.023 1.00 69.31 84 LEU A O 1
ATOM 670 N N . SER A 1 85 ? -8.686 -2.928 28.674 1.00 71.81 85 SER A N 1
ATOM 671 C CA . SER A 1 85 ? -7.613 -2.411 29.519 1.00 71.81 85 SER A CA 1
ATOM 672 C C . SER A 1 85 ? -7.011 -1.113 28.976 1.00 71.81 85 SER A C 1
ATOM 674 O O . SER A 1 85 ? -6.772 -0.207 29.768 1.00 71.81 85 SER A O 1
ATOM 676 N N . THR A 1 86 ? -6.792 -0.988 27.660 1.00 73.19 86 THR A N 1
ATOM 677 C CA . THR A 1 86 ? -6.247 0.250 27.069 1.00 73.19 86 THR A CA 1
ATOM 678 C C . THR A 1 86 ? -7.286 1.360 27.060 1.00 73.19 86 THR A C 1
ATOM 680 O O . THR A 1 86 ? -6.966 2.494 27.402 1.00 73.19 86 THR A O 1
ATOM 683 N N . SER A 1 87 ? -8.545 1.033 26.762 1.00 70.62 87 SER A N 1
ATOM 684 C CA . SER A 1 87 ? -9.641 2.000 26.814 1.00 70.62 87 SER A CA 1
ATOM 685 C C . SER A 1 87 ? -9.845 2.558 28.225 1.00 70.62 87 SER A C 1
ATOM 687 O O . SER A 1 87 ? -10.054 3.760 28.371 1.00 70.62 87 SER A O 1
ATOM 689 N N . LEU A 1 88 ? -9.783 1.716 29.264 1.00 72.00 88 LEU A N 1
ATOM 690 C CA . LEU A 1 88 ? -9.888 2.160 30.659 1.00 72.00 88 LEU A CA 1
ATOM 691 C C . LEU A 1 88 ? -8.673 2.990 31.083 1.00 72.00 88 LEU A C 1
ATOM 693 O O . LEU A 1 88 ? -8.847 4.015 31.736 1.00 72.00 88 LEU A O 1
ATOM 697 N N . ALA A 1 89 ? -7.462 2.598 30.672 1.00 74.38 89 ALA A N 1
ATOM 698 C CA . ALA A 1 89 ? -6.252 3.374 30.938 1.00 74.38 89 ALA A CA 1
ATOM 699 C C . ALA A 1 89 ? -6.336 4.786 30.330 1.00 74.38 89 ALA A C 1
ATOM 701 O O . ALA A 1 89 ? -6.083 5.764 31.028 1.00 74.38 89 ALA A O 1
ATOM 702 N N . LEU A 1 90 ? -6.786 4.907 29.075 1.00 72.00 90 LEU A N 1
ATOM 703 C CA . LEU A 1 90 ? -6.991 6.205 28.423 1.00 72.00 90 LEU A CA 1
ATOM 704 C C . LEU A 1 90 ? -8.052 7.052 29.134 1.00 72.00 90 LEU A C 1
ATOM 706 O O . LEU A 1 90 ? -7.849 8.247 29.335 1.00 72.00 90 LEU A O 1
ATOM 710 N N . GLN A 1 91 ? -9.177 6.458 29.545 1.00 72.19 91 GLN A N 1
ATOM 711 C CA . GLN A 1 91 ? -10.202 7.193 30.295 1.00 72.19 91 GLN A CA 1
ATOM 712 C C . GLN A 1 91 ? -9.689 7.686 31.649 1.00 72.19 91 GLN A C 1
ATOM 714 O O . GLN A 1 91 ? -9.996 8.809 32.046 1.00 72.19 91 GLN A O 1
ATOM 719 N N . HIS A 1 92 ? -8.883 6.876 32.331 1.00 70.94 92 HIS A N 1
ATOM 720 C CA . HIS A 1 92 ? -8.256 7.253 33.587 1.00 70.94 92 HIS A CA 1
ATOM 721 C C . HIS A 1 92 ? -7.264 8.412 33.399 1.00 70.94 92 HIS A C 1
ATOM 723 O O . HIS A 1 92 ? -7.346 9.403 34.120 1.00 70.94 92 HIS A O 1
ATOM 729 N N . GLU A 1 93 ? -6.399 8.362 32.381 1.00 71.25 93 GLU A N 1
ATOM 730 C CA . GLU A 1 93 ? -5.496 9.475 32.045 1.00 71.25 93 GLU A CA 1
ATOM 731 C C . GLU A 1 93 ? -6.264 10.760 31.688 1.00 71.25 93 GLU A C 1
ATOM 733 O O . GLU A 1 93 ? -5.908 11.854 32.130 1.00 71.25 93 GLU A O 1
ATOM 738 N N . MET A 1 94 ? -7.356 10.653 30.923 1.00 69.50 94 MET A N 1
ATOM 739 C CA . MET A 1 94 ? -8.222 11.792 30.592 1.00 69.50 94 MET A CA 1
ATOM 740 C C . MET A 1 94 ? -8.904 12.379 31.838 1.00 69.50 94 MET A C 1
ATOM 742 O O . MET A 1 94 ? -8.982 13.602 31.970 1.00 69.50 94 MET A O 1
ATOM 746 N N . GLY A 1 95 ? -9.361 11.526 32.760 1.00 65.00 95 GLY A N 1
ATOM 747 C CA . GLY A 1 95 ? -9.957 11.928 34.035 1.00 65.00 95 GLY A CA 1
ATOM 748 C C . GLY A 1 95 ? -8.958 12.631 34.954 1.00 65.00 95 GLY A C 1
ATOM 749 O O . GLY A 1 95 ? -9.257 13.707 35.470 1.00 65.00 95 GLY A O 1
ATOM 750 N N . GLN A 1 96 ? -7.741 12.093 35.076 1.00 61.09 96 GLN A N 1
ATOM 751 C CA . GLN A 1 96 ? -6.662 12.703 35.857 1.00 61.09 96 GLN A CA 1
ATOM 752 C C . GLN A 1 96 ? -6.255 14.077 35.307 1.00 61.09 96 GLN A C 1
ATOM 754 O O . GLN A 1 96 ? -6.128 15.039 36.069 1.00 61.09 96 GLN A O 1
ATOM 759 N N . ASN A 1 97 ? -6.136 14.208 33.982 1.00 59.25 97 ASN A N 1
ATOM 760 C CA . ASN A 1 97 ? -5.837 15.483 33.324 1.00 59.25 97 ASN A CA 1
ATOM 761 C C . ASN A 1 97 ? -6.963 16.521 33.495 1.00 59.25 97 ASN A C 1
ATOM 763 O O . ASN A 1 97 ? -6.688 17.716 33.620 1.00 59.25 97 ASN A O 1
ATOM 767 N N . ALA A 1 98 ? -8.228 16.089 33.544 1.00 59.00 98 ALA A N 1
ATOM 768 C CA . ALA A 1 98 ? -9.360 16.969 33.837 1.00 59.00 98 ALA A CA 1
ATOM 769 C C . ALA A 1 98 ? -9.343 17.458 35.297 1.00 59.00 98 ALA A C 1
ATOM 771 O O . ALA A 1 98 ? -9.535 18.649 35.539 1.00 59.00 98 ALA A O 1
ATOM 772 N N . THR A 1 99 ? -9.033 16.575 36.255 1.00 54.47 99 THR A N 1
ATOM 773 C CA . THR A 1 99 ? -8.901 16.937 37.678 1.00 54.47 99 THR A CA 1
ATOM 774 C C . THR A 1 99 ? -7.665 17.784 37.980 1.00 54.47 99 THR A C 1
ATOM 776 O O . THR A 1 99 ? -7.713 18.624 38.869 1.00 54.47 99 THR A O 1
ATOM 779 N N . ALA A 1 100 ? -6.571 17.635 37.226 1.00 54.53 100 ALA A N 1
ATOM 780 C CA . ALA A 1 100 ? -5.370 18.460 37.384 1.00 54.53 100 ALA A CA 1
ATOM 781 C C . ALA A 1 100 ? -5.571 19.910 36.898 1.00 54.53 100 ALA A C 1
ATOM 783 O O . ALA A 1 100 ? -4.928 20.826 37.410 1.00 54.53 100 ALA A O 1
ATOM 784 N N . ASN A 1 101 ? -6.482 20.131 35.943 1.00 54.00 101 ASN A N 1
ATOM 785 C CA . ASN A 1 101 ? -6.832 21.463 35.435 1.00 54.00 101 ASN A CA 1
ATOM 786 C C . ASN A 1 101 ? -7.882 22.195 36.293 1.00 54.00 101 ASN A C 1
ATOM 788 O O . ASN A 1 101 ? -8.009 23.415 36.190 1.00 54.00 101 ASN A O 1
ATOM 792 N N . SER A 1 102 ? -8.613 21.489 37.161 1.00 50.59 102 SER A N 1
ATOM 793 C CA . SER A 1 102 ? -9.419 22.092 38.226 1.00 50.59 102 SER A CA 1
ATOM 794 C C . SER A 1 102 ? -8.605 22.066 39.518 1.00 50.59 102 SER A C 1
ATOM 796 O O . SER A 1 102 ? -8.565 21.044 40.189 1.00 50.59 102 SER A O 1
ATOM 798 N N . GLY A 1 103 ? -7.898 23.152 39.838 1.00 47.56 103 GLY A N 1
ATOM 799 C CA . GLY A 1 103 ? -6.923 23.217 40.936 1.00 47.56 103 GLY A CA 1
ATOM 800 C C . GLY A 1 103 ? -7.482 23.029 42.354 1.00 47.56 103 GLY A C 1
ATOM 801 O O . GLY A 1 103 ? -7.389 23.947 43.161 1.00 47.56 103 GLY A O 1
ATOM 802 N N . ASP A 1 104 ? -8.002 21.848 42.679 1.00 39.94 104 ASP A N 1
ATOM 803 C CA . ASP A 1 104 ? -8.432 21.471 44.020 1.00 39.94 104 ASP A CA 1
ATOM 804 C C . ASP A 1 104 ? -7.649 20.235 44.483 1.00 39.94 104 ASP A C 1
ATOM 806 O O . ASP A 1 104 ? -8.016 19.080 44.268 1.00 39.94 104 ASP A O 1
ATOM 810 N N . GLN A 1 105 ? -6.483 20.491 45.079 1.00 48.72 105 GLN A N 1
ATOM 811 C CA . GLN A 1 105 ? -5.718 19.469 45.780 1.00 48.72 105 GLN A CA 1
ATOM 812 C C . GLN A 1 105 ? -6.320 19.262 47.172 1.00 48.72 105 GLN A C 1
ATOM 814 O O . GLN A 1 105 ? -5.983 19.988 48.107 1.00 48.72 105 GLN A O 1
ATOM 819 N N . SER A 1 106 ? -7.115 18.209 47.367 1.00 36.84 106 SER A N 1
ATOM 820 C CA . SER A 1 106 ? -7.234 17.611 48.700 1.00 36.84 106 SER A CA 1
ATOM 821 C C . SER A 1 106 ? -7.523 16.102 48.676 1.00 36.84 106 SER A C 1
ATOM 823 O O . SER A 1 106 ? -8.613 15.630 48.392 1.00 36.84 106 SER A O 1
ATOM 825 N N . LYS A 1 107 ? -6.469 15.341 49.000 1.00 42.12 107 LYS 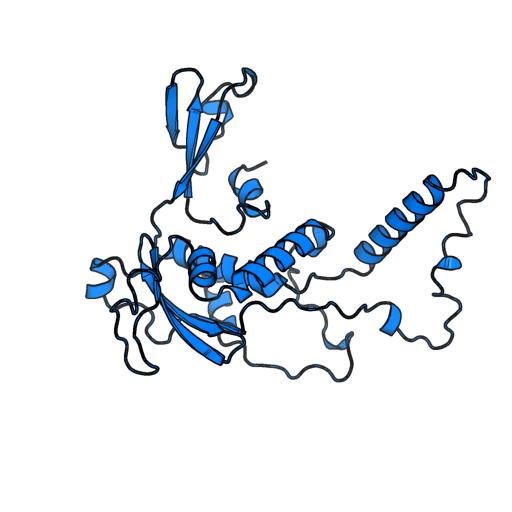A N 1
ATOM 826 C CA . LYS A 1 107 ? -6.440 14.089 49.780 1.00 42.12 107 LYS A CA 1
ATOM 827 C C . LYS A 1 107 ? -7.731 13.240 49.812 1.00 42.12 107 LYS A C 1
ATOM 829 O O . LYS A 1 107 ? -8.537 13.462 50.709 1.00 42.12 107 LYS A O 1
ATOM 834 N N . LYS A 1 108 ? -7.805 12.177 48.986 1.00 36.31 108 LYS A N 1
ATOM 835 C CA . LYS A 1 108 ? -8.125 10.763 49.356 1.00 36.31 108 LYS A CA 1
ATOM 836 C C . LYS A 1 108 ? -8.165 9.867 48.094 1.00 36.31 108 LYS A C 1
ATOM 838 O O . LYS A 1 108 ? -9.228 9.487 47.621 1.00 36.31 108 LYS A O 1
ATOM 843 N N . THR A 1 109 ? -7.002 9.561 47.521 1.00 38.94 109 THR A N 1
ATOM 844 C CA . THR A 1 109 ? -6.896 9.020 46.148 1.00 38.94 109 THR A CA 1
ATOM 845 C C . THR A 1 109 ? -7.224 7.526 45.986 1.00 38.94 109 THR A C 1
ATOM 847 O O . THR A 1 109 ? -7.528 7.112 44.884 1.00 38.94 109 THR A O 1
ATOM 850 N N . GLU A 1 110 ? -7.253 6.692 47.029 1.00 37.22 110 GLU A N 1
ATOM 851 C CA . GLU A 1 110 ? -7.293 5.229 46.793 1.00 37.22 110 GLU A CA 1
ATOM 852 C C . GLU A 1 110 ? -8.691 4.581 46.693 1.00 37.22 110 GLU A C 1
ATOM 854 O O . GLU A 1 110 ? -8.775 3.393 46.398 1.00 37.22 110 GLU A O 1
ATOM 859 N N . VAL A 1 111 ? -9.798 5.300 46.939 1.00 39.75 111 VAL A N 1
ATOM 860 C CA . VAL A 1 111 ? -11.141 4.662 47.020 1.00 39.75 111 VAL A CA 1
ATOM 861 C C . VAL A 1 111 ? -12.229 5.354 46.183 1.00 39.75 111 VAL A C 1
ATOM 863 O O . VAL A 1 111 ? -13.216 4.717 45.834 1.00 39.75 111 VAL A O 1
ATOM 866 N N . LEU A 1 112 ? -12.051 6.618 45.783 1.00 37.59 112 LEU A N 1
ATOM 867 C CA . LEU A 1 112 ? -13.063 7.375 45.018 1.00 37.59 112 LEU A CA 1
ATOM 868 C C . LEU A 1 112 ? -13.024 7.127 43.496 1.00 37.59 112 LEU A C 1
ATOM 870 O O . LEU A 1 112 ? -13.887 7.613 42.770 1.00 37.59 112 LEU A O 1
ATOM 874 N N . GLU A 1 113 ? -12.045 6.371 42.996 1.00 47.97 113 GLU A N 1
ATOM 875 C CA . GLU A 1 113 ? -11.816 6.206 41.551 1.00 47.97 113 GLU A CA 1
ATOM 876 C C . GLU A 1 113 ? -12.703 5.128 40.899 1.00 47.97 113 GLU A C 1
ATOM 878 O O . GLU A 1 113 ? -12.859 5.123 39.679 1.00 47.97 113 GLU A O 1
ATOM 883 N N . LEU A 1 114 ? -13.333 4.244 41.687 1.00 45.81 114 LEU A N 1
ATOM 884 C CA . LEU A 1 114 ? -14.174 3.158 41.160 1.00 45.81 114 LEU A CA 1
ATOM 885 C C . LEU A 1 114 ? -15.671 3.509 41.076 1.00 45.81 114 LEU A C 1
ATOM 887 O O . LEU A 1 114 ? -16.371 2.975 40.217 1.00 45.81 114 LEU A O 1
ATOM 891 N N . GLU A 1 115 ? -16.163 4.411 41.933 1.00 40.28 115 GLU A N 1
ATOM 892 C CA . GLU A 1 115 ? -17.583 4.808 41.970 1.00 40.28 115 GLU A CA 1
ATOM 893 C C . GLU A 1 115 ? -17.978 5.657 40.752 1.00 40.28 115 GLU A C 1
ATOM 895 O O . GLU A 1 115 ? -19.053 5.476 40.187 1.00 40.28 115 GLU A O 1
ATOM 900 N N . ASN A 1 116 ? -17.076 6.514 40.263 1.00 49.28 116 ASN A N 1
ATOM 901 C CA . ASN A 1 116 ? -17.364 7.430 39.152 1.00 49.28 116 ASN A CA 1
ATOM 902 C C . ASN A 1 116 ? -17.441 6.752 37.771 1.00 49.28 116 ASN A C 1
ATOM 904 O O . ASN A 1 116 ? -17.780 7.397 36.779 1.00 49.28 116 ASN A O 1
ATOM 908 N N . LEU A 1 117 ? -17.118 5.458 37.691 1.00 52.28 117 LEU A N 1
ATOM 909 C CA . LEU A 1 117 ? -17.222 4.672 36.463 1.00 52.28 117 LEU A CA 1
ATOM 910 C C . LEU A 1 117 ? -18.596 3.995 36.303 1.00 52.28 117 LEU A C 1
ATOM 912 O O . LEU A 1 117 ? -18.824 3.327 35.296 1.00 52.28 117 LEU A O 1
ATOM 916 N N . GLY A 1 118 ? -19.505 4.120 37.282 1.00 51.19 118 GLY A N 1
ATOM 917 C CA . GLY A 1 118 ? -20.866 3.568 37.214 1.00 51.19 118 GLY A CA 1
ATOM 918 C C . GLY A 1 118 ? -20.948 2.034 37.140 1.00 51.19 118 GLY A C 1
ATOM 919 O O . GLY A 1 118 ? -22.043 1.483 37.072 1.00 51.19 118 GLY A O 1
ATOM 920 N N . PHE A 1 119 ? -19.815 1.318 37.187 1.00 52.00 119 PHE A N 1
ATOM 921 C CA . PHE A 1 119 ? -19.763 -0.143 37.042 1.00 52.00 119 PHE A CA 1
ATOM 922 C C . PHE A 1 119 ? -20.428 -0.903 38.192 1.00 52.00 119 PHE A C 1
ATOM 924 O O . PHE A 1 119 ? -20.866 -2.033 37.995 1.00 52.00 119 PHE A O 1
ATOM 931 N N . MET A 1 120 ? -20.499 -0.306 39.384 1.00 54.28 120 MET A N 1
ATOM 932 C CA . MET A 1 120 ? -21.153 -0.914 40.549 1.00 54.28 120 MET A CA 1
ATOM 933 C C . MET A 1 120 ? -22.644 -0.576 40.665 1.00 54.28 120 MET A C 1
ATOM 935 O O . MET A 1 120 ? -23.351 -1.258 41.402 1.00 54.28 120 MET A O 1
ATOM 939 N N . GLU A 1 121 ? -23.128 0.444 39.954 1.00 54.50 121 GLU A N 1
ATOM 940 C CA . GLU A 1 121 ? -24.499 0.952 40.108 1.00 54.50 121 GLU A CA 1
ATOM 941 C C . GLU A 1 121 ? -25.473 0.334 39.085 1.00 54.50 121 GLU A C 1
ATOM 943 O O . GLU A 1 121 ? -26.685 0.294 39.302 1.00 54.50 121 GLU A O 1
ATOM 948 N N . ASP A 1 122 ? -24.939 -0.259 38.012 1.00 51.56 122 ASP A N 1
ATOM 949 C CA . ASP A 1 122 ? -25.702 -0.948 36.971 1.00 51.56 122 ASP A CA 1
ATOM 950 C C . ASP A 1 122 ? -25.945 -2.431 37.342 1.00 51.56 122 ASP A C 1
ATOM 952 O O . ASP A 1 122 ? -25.280 -3.361 36.880 1.00 51.56 122 ASP A O 1
ATOM 956 N N . VAL A 1 123 ? -26.949 -2.675 38.194 1.00 52.50 123 VAL A N 1
ATOM 957 C CA . VAL A 1 123 ? -27.389 -4.017 38.656 1.00 52.50 123 VAL A CA 1
ATOM 958 C C . VAL A 1 123 ? -27.823 -4.937 37.492 1.00 52.50 123 VAL A C 1
ATOM 960 O O . VAL A 1 123 ? -27.968 -6.147 37.657 1.00 52.50 123 VAL A O 1
ATOM 963 N N . SER A 1 124 ? -27.996 -4.389 36.283 1.00 54.84 124 SER A N 1
ATOM 964 C CA . SER A 1 124 ? -28.428 -5.120 35.087 1.00 54.84 124 SER A CA 1
ATOM 965 C C . SER A 1 124 ? -27.354 -6.027 34.460 1.00 54.84 124 SER A C 1
ATOM 967 O O . SER A 1 124 ? -27.693 -6.793 33.556 1.00 54.84 124 SER A O 1
ATOM 969 N N . GLY A 1 125 ? -26.078 -5.952 34.866 1.00 55.31 125 GLY A N 1
ATOM 970 C CA . GLY A 1 125 ? -25.011 -6.808 34.314 1.00 55.31 125 GLY A CA 1
ATOM 971 C C . GLY A 1 125 ? -24.795 -6.670 32.796 1.00 55.31 125 GLY A C 1
ATOM 972 O O . GLY A 1 125 ? -24.242 -7.572 32.162 1.00 55.31 125 GLY A O 1
ATOM 973 N N . SER A 1 126 ? -25.253 -5.570 32.187 1.00 58.06 126 SER A N 1
ATOM 974 C CA . SER A 1 126 ? -25.154 -5.362 30.743 1.00 58.06 126 SER A CA 1
ATOM 975 C C . SER A 1 126 ? -23.744 -4.915 30.358 1.00 58.06 126 SER A C 1
ATOM 977 O O . SER A 1 126 ? -23.346 -3.776 30.585 1.00 58.06 126 SER A O 1
ATOM 979 N N . LEU A 1 127 ? -22.988 -5.798 29.701 1.00 60.28 127 LEU A N 1
ATOM 980 C CA . LEU A 1 127 ? -21.645 -5.498 29.180 1.00 60.28 127 LEU A CA 1
ATOM 981 C C . LEU A 1 127 ? -21.667 -4.564 27.952 1.00 60.28 127 LEU A C 1
ATOM 983 O O . LEU A 1 127 ? -20.615 -4.237 27.403 1.00 60.28 127 LEU A O 1
ATOM 987 N N . SER A 1 128 ? -22.849 -4.110 27.515 1.00 60.31 128 SER A N 1
ATOM 988 C CA . SER A 1 128 ? -23.008 -3.187 26.384 1.00 60.31 128 SER A CA 1
ATOM 989 C C . SER A 1 128 ? -22.257 -1.870 26.576 1.00 60.31 128 SER A C 1
ATOM 991 O O . SER A 1 128 ? -21.806 -1.286 25.598 1.00 60.31 128 SER A O 1
ATOM 993 N N . ASN A 1 129 ? -22.098 -1.420 27.824 1.00 57.94 129 ASN A N 1
ATOM 994 C CA . ASN A 1 129 ? -21.413 -0.165 28.145 1.00 57.94 129 ASN A CA 1
ATOM 995 C C . ASN A 1 129 ? -19.880 -0.315 28.108 1.00 57.94 129 ASN A C 1
ATOM 997 O O . ASN A 1 129 ? -19.173 0.664 27.884 1.00 57.94 129 ASN A O 1
ATOM 1001 N N . LEU A 1 130 ? -19.366 -1.542 28.276 1.00 59.28 130 LEU A N 1
ATOM 1002 C CA . LEU A 1 130 ? -17.938 -1.870 28.154 1.00 59.28 130 LEU A CA 1
ATOM 1003 C C . LEU A 1 130 ? -17.507 -2.014 26.692 1.00 59.28 130 LEU A C 1
ATOM 1005 O O . LEU A 1 130 ? -16.382 -1.681 26.328 1.00 59.28 130 LEU A O 1
ATOM 1009 N N . LEU A 1 131 ? -18.407 -2.516 25.849 1.00 59.56 131 LEU A N 1
ATOM 1010 C CA . LEU A 1 131 ? -18.172 -2.714 24.426 1.00 59.56 131 LEU A CA 1
ATOM 1011 C C . LEU A 1 131 ? -18.662 -1.487 23.659 1.00 59.56 131 LEU A C 1
ATOM 1013 O O . LEU A 1 131 ? -19.751 -1.484 23.086 1.00 59.56 131 LEU A O 1
ATOM 1017 N N . SER A 1 132 ? -17.857 -0.426 23.640 1.00 54.56 132 SER A N 1
ATOM 1018 C CA . SER A 1 132 ? -18.174 0.739 22.81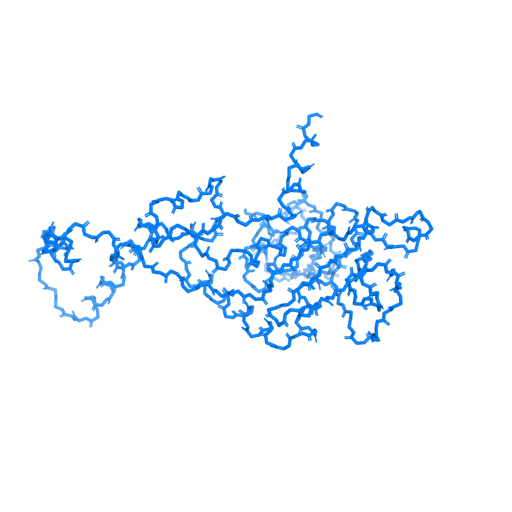9 1.00 54.56 132 SER A CA 1
ATOM 1019 C C . SER A 1 132 ? -18.208 0.330 21.334 1.00 54.56 132 SER A C 1
ATOM 1021 O O . SER A 1 132 ? -17.258 -0.278 20.829 1.00 54.56 132 SER A O 1
ATOM 1023 N N . PRO A 1 133 ? -19.303 0.613 20.596 1.00 54.31 133 PRO A N 1
ATOM 1024 C CA . PRO A 1 133 ? -19.385 0.265 19.186 1.00 54.31 133 PRO A CA 1
ATOM 1025 C C . PRO A 1 133 ? -18.354 1.096 18.424 1.00 54.31 133 PRO A C 1
ATOM 1027 O O . PRO A 1 133 ? -18.534 2.296 18.202 1.00 54.31 133 PRO A O 1
ATOM 1030 N N . SER A 1 134 ? -17.244 0.467 18.038 1.00 56.88 134 SER A N 1
ATOM 1031 C CA . SER A 1 134 ? -16.234 1.144 17.233 1.00 56.88 134 SER A CA 1
ATOM 1032 C C . SER A 1 134 ? -16.850 1.538 15.884 1.00 56.88 134 SER A C 1
ATOM 1034 O O . SER A 1 134 ? -17.407 0.712 15.159 1.00 56.88 134 SER A O 1
ATOM 1036 N N . LYS A 1 135 ? -16.801 2.833 15.552 1.00 62.09 135 LYS A N 1
ATOM 1037 C CA . LYS A 1 135 ? -17.208 3.323 14.231 1.00 62.09 135 LYS A CA 1
ATOM 1038 C C . LYS A 1 135 ? -16.149 2.883 13.223 1.00 62.09 135 LYS A C 1
ATOM 1040 O O . LYS A 1 135 ? -15.045 3.426 13.194 1.00 62.09 135 LYS A O 1
ATOM 1045 N N . GLU A 1 136 ? -16.466 1.873 12.426 1.00 68.50 136 GLU A N 1
ATOM 1046 C CA . GLU A 1 136 ? -15.575 1.378 11.380 1.00 68.50 136 GLU A CA 1
ATOM 1047 C C . GLU A 1 136 ? -15.522 2.381 10.215 1.00 68.50 136 GLU A C 1
ATOM 1049 O O . GLU A 1 136 ? -16.521 2.626 9.534 1.00 68.50 136 GLU A O 1
ATOM 1054 N N . ILE A 1 137 ? -14.346 2.969 9.963 1.00 73.88 137 ILE A N 1
ATOM 1055 C CA . ILE A 1 137 ? -14.116 3.799 8.769 1.00 73.88 137 ILE A CA 1
ATOM 1056 C C . ILE A 1 137 ? -13.725 2.874 7.620 1.00 73.88 137 ILE A C 1
ATOM 1058 O O . ILE A 1 137 ? -12.547 2.643 7.345 1.00 73.88 137 ILE A O 1
ATOM 1062 N N . LYS A 1 138 ? -14.725 2.329 6.930 1.00 79.94 138 LYS A N 1
ATOM 1063 C CA . LYS A 1 138 ? -14.478 1.505 5.748 1.00 79.94 138 LYS A CA 1
ATOM 1064 C C . LYS A 1 138 ? -14.152 2.400 4.554 1.00 79.94 138 LYS A C 1
ATOM 1066 O O . LYS A 1 138 ? -14.990 3.188 4.130 1.00 79.94 138 LYS A O 1
ATOM 1071 N N . CYS A 1 139 ? -12.951 2.264 3.992 1.00 83.00 139 CYS A N 1
ATOM 1072 C CA . CYS A 1 139 ? -12.506 3.062 2.838 1.00 83.00 139 CYS A CA 1
ATOM 1073 C C . CYS A 1 139 ? -12.736 2.349 1.488 1.00 83.00 139 CYS A C 1
ATOM 1075 O O . CYS A 1 139 ? -12.981 2.987 0.462 1.00 83.00 139 CYS A O 1
ATOM 1077 N N . VAL A 1 140 ? -12.640 1.015 1.474 1.00 86.31 140 VAL A N 1
ATOM 1078 C CA . VAL A 1 140 ? -12.738 0.150 0.283 1.00 86.31 140 VAL A CA 1
ATOM 1079 C C . VAL A 1 140 ? -13.539 -1.097 0.650 1.00 86.31 140 VAL A C 1
ATOM 1081 O O . VAL A 1 140 ? -13.465 -1.562 1.783 1.00 86.31 140 VAL A O 1
ATOM 1084 N N . GLU A 1 141 ? -14.313 -1.638 -0.293 1.00 86.19 141 GLU A N 1
ATOM 1085 C CA . GLU A 1 141 ? -15.120 -2.837 -0.042 1.00 86.19 141 GLU A CA 1
ATOM 1086 C C . GLU A 1 141 ? -14.243 -4.090 0.011 1.00 86.19 141 GLU A C 1
ATOM 1088 O O . GLU A 1 141 ? -14.306 -4.852 0.972 1.00 86.19 141 GLU A O 1
ATOM 1093 N N . SER A 1 142 ? -13.398 -4.290 -1.005 1.00 86.69 142 SER A N 1
ATOM 1094 C CA . SER A 1 142 ? -12.463 -5.416 -1.052 1.00 86.69 142 SER A CA 1
ATOM 1095 C C . SER A 1 142 ? -11.300 -5.164 -2.009 1.00 86.69 142 SER A C 1
ATOM 1097 O O . SER A 1 142 ? -11.490 -4.561 -3.066 1.00 86.69 142 SER A O 1
ATOM 1099 N N . ILE A 1 143 ? -10.126 -5.707 -1.682 1.00 90.38 143 ILE A N 1
ATOM 1100 C CA . ILE A 1 143 ? -8.953 -5.786 -2.566 1.00 90.38 143 ILE A CA 1
ATOM 1101 C C . ILE A 1 143 ? -8.548 -7.257 -2.649 1.00 90.38 143 ILE A C 1
ATOM 1103 O O . ILE A 1 143 ? -8.169 -7.853 -1.637 1.00 90.38 143 ILE A O 1
ATOM 1107 N N . ILE A 1 144 ? -8.655 -7.853 -3.836 1.00 90.19 144 ILE A N 1
ATOM 1108 C CA . ILE A 1 144 ? -8.426 -9.286 -4.052 1.00 90.19 144 ILE A CA 1
ATOM 1109 C C . ILE A 1 144 ? -7.489 -9.464 -5.247 1.00 90.19 144 ILE A C 1
ATOM 1111 O O . ILE A 1 144 ? -7.545 -8.723 -6.219 1.00 90.19 144 ILE A O 1
ATOM 1115 N N . PHE A 1 145 ? -6.618 -10.468 -5.200 1.00 90.19 145 PHE A N 1
ATOM 1116 C CA . PHE A 1 145 ? -5.852 -10.872 -6.379 1.00 90.19 145 PHE A CA 1
ATOM 1117 C C . PHE A 1 145 ? -6.778 -11.495 -7.421 1.00 90.19 145 PHE A C 1
ATOM 1119 O O . PHE A 1 145 ? -7.426 -12.503 -7.119 1.00 90.19 145 PHE A O 1
ATOM 1126 N N . SER A 1 146 ? -6.758 -10.947 -8.633 1.00 88.88 146 SER A N 1
ATOM 1127 C CA . SER A 1 146 ? -7.595 -11.395 -9.745 1.00 88.88 146 SER A CA 1
ATOM 1128 C C . SER A 1 146 ? -7.351 -12.860 -10.127 1.00 88.88 146 SER A C 1
ATOM 1130 O O . SER A 1 146 ? -6.282 -13.426 -9.864 1.00 88.88 146 SER A O 1
ATOM 1132 N N . SER A 1 147 ? -8.326 -13.474 -10.790 1.00 87.94 147 SER A N 1
ATOM 1133 C CA . SER A 1 147 ? -8.238 -14.846 -11.312 1.00 87.94 147 SER A CA 1
ATOM 1134 C C . SER A 1 147 ? -7.253 -14.981 -12.481 1.00 87.94 147 SER A C 1
ATOM 1136 O O . SER A 1 147 ? -6.841 -16.087 -12.804 1.00 87.94 147 SER A O 1
ATOM 1138 N N . PHE A 1 148 ? -6.829 -13.863 -13.081 1.00 86.62 148 PHE A N 1
ATOM 1139 C CA . PHE A 1 148 ? -5.807 -13.821 -14.136 1.00 86.62 148 PHE A CA 1
ATOM 1140 C C . PHE A 1 148 ? -4.363 -13.915 -13.617 1.00 86.62 148 PHE A C 1
ATOM 1142 O O . PHE A 1 148 ? -3.420 -13.773 -14.395 1.00 86.62 148 PHE A O 1
ATOM 1149 N N . ASN A 1 149 ? -4.164 -14.108 -12.310 1.00 88.81 149 ASN A N 1
ATOM 1150 C CA . ASN A 1 149 ? -2.833 -14.327 -11.752 1.00 88.81 149 ASN A CA 1
ATOM 1151 C C . ASN A 1 149 ? -2.430 -15.809 -11.830 1.00 88.81 149 ASN A C 1
ATOM 1153 O O . ASN A 1 149 ? -3.259 -16.670 -11.536 1.00 88.81 149 ASN A O 1
ATOM 1157 N N . PRO A 1 150 ? -1.146 -16.106 -12.086 1.00 90.06 150 PRO A N 1
ATOM 1158 C CA . PRO A 1 150 ? -0.066 -15.149 -12.336 1.00 90.06 150 PRO A CA 1
ATOM 1159 C C . PRO A 1 150 ? -0.050 -14.654 -13.798 1.00 90.06 150 PRO A C 1
ATOM 1161 O O . PRO A 1 150 ? -0.557 -15.351 -14.678 1.00 90.06 150 PRO A O 1
ATOM 1164 N N . PRO A 1 151 ? 0.568 -13.494 -14.101 1.00 90.44 151 PRO A N 1
ATOM 1165 C CA . PRO A 1 151 ? 0.695 -13.034 -15.481 1.00 90.44 151 PRO A CA 1
ATOM 1166 C C . PRO A 1 151 ? 1.412 -14.067 -16.369 1.00 90.44 151 PRO A C 1
ATOM 1168 O O . PRO A 1 151 ? 2.335 -14.741 -15.895 1.00 90.44 151 PRO A O 1
ATOM 1171 N N . PRO A 1 152 ? 1.032 -14.204 -17.651 1.00 91.06 152 PRO A N 1
ATOM 1172 C CA . PRO A 1 152 ? 1.721 -15.089 -18.587 1.00 91.06 152 PRO A CA 1
ATOM 1173 C C . PRO A 1 152 ? 3.135 -14.574 -18.895 1.00 91.06 152 PRO A C 1
ATOM 1175 O O . PRO A 1 152 ? 3.395 -13.371 -18.811 1.00 91.06 152 PRO A O 1
ATOM 1178 N N . SER A 1 153 ? 4.044 -15.469 -19.296 1.00 91.44 153 SER A N 1
ATOM 1179 C CA . SER A 1 153 ? 5.483 -15.176 -19.420 1.00 91.44 153 SER A CA 1
ATOM 1180 C C . SER A 1 153 ? 5.790 -13.942 -20.271 1.00 91.44 153 SER A C 1
ATOM 1182 O O . SER A 1 153 ? 6.554 -13.086 -19.840 1.00 91.44 153 SER A O 1
ATOM 1184 N N . TYR A 1 154 ? 5.135 -13.781 -21.427 1.00 91.56 154 TYR A N 1
ATOM 1185 C CA . TYR A 1 154 ? 5.350 -12.626 -22.312 1.00 91.56 154 TYR A CA 1
ATOM 1186 C C . TYR A 1 154 ? 5.021 -11.276 -21.648 1.00 91.56 154 TYR A C 1
ATOM 1188 O O . TYR A 1 154 ? 5.643 -10.268 -21.965 1.00 91.56 154 TYR A O 1
ATOM 1196 N N . ARG A 1 155 ? 4.075 -11.245 -20.698 1.00 90.44 155 ARG A N 1
ATOM 1197 C CA . ARG A 1 155 ? 3.757 -10.033 -19.926 1.00 90.44 155 ARG A CA 1
ATOM 1198 C C . ARG A 1 155 ? 4.707 -9.843 -18.755 1.00 90.44 155 ARG A C 1
ATOM 1200 O O . ARG A 1 155 ? 5.054 -8.706 -18.459 1.00 90.44 155 ARG A O 1
ATOM 1207 N N . ARG A 1 156 ? 5.170 -10.928 -18.125 1.00 90.62 156 ARG A N 1
ATOM 1208 C CA . ARG A 1 156 ? 6.220 -10.834 -17.097 1.00 90.62 156 ARG A CA 1
ATOM 1209 C C . ARG A 1 156 ? 7.500 -10.228 -17.665 1.00 90.62 156 ARG A C 1
ATOM 1211 O O . ARG A 1 156 ? 8.066 -9.348 -17.034 1.00 90.62 156 ARG A O 1
ATOM 1218 N N . PHE A 1 157 ? 7.886 -10.606 -18.887 1.00 89.69 157 PHE A N 1
ATOM 1219 C CA . PHE A 1 157 ? 9.006 -9.972 -19.598 1.00 89.69 157 PHE A CA 1
ATOM 1220 C C . PHE A 1 157 ? 8.793 -8.473 -19.845 1.00 89.69 157 PHE A C 1
ATOM 1222 O O . PHE A 1 157 ? 9.753 -7.714 -19.836 1.00 89.69 157 PHE A O 1
ATOM 1229 N N . ALA A 1 158 ? 7.545 -8.030 -20.008 1.00 89.69 158 ALA A N 1
ATOM 1230 C CA . ALA A 1 158 ? 7.191 -6.615 -20.103 1.00 89.69 158 ALA A CA 1
ATOM 1231 C C . ALA A 1 158 ? 7.065 -5.914 -18.730 1.00 89.69 158 ALA A C 1
ATOM 1233 O O . ALA A 1 158 ? 6.567 -4.793 -18.664 1.00 89.69 158 ALA A O 1
ATOM 1234 N N . GLY A 1 159 ? 7.457 -6.570 -17.631 1.00 90.56 159 GLY A N 1
ATOM 1235 C CA . GLY A 1 159 ? 7.447 -6.005 -16.279 1.00 90.56 159 GLY A CA 1
ATOM 1236 C C . GLY A 1 159 ? 6.117 -6.123 -15.530 1.00 90.56 159 GLY A C 1
ATOM 1237 O O . GLY A 1 159 ? 5.928 -5.442 -14.528 1.00 90.56 159 GLY A O 1
ATOM 1238 N N . TYR A 1 160 ? 5.177 -6.955 -15.988 1.00 92.38 160 TYR A N 1
ATOM 1239 C CA . TYR A 1 160 ? 3.893 -7.164 -15.307 1.00 92.38 160 TYR A CA 1
ATOM 1240 C C . TYR A 1 160 ? 4.049 -8.203 -14.199 1.00 92.38 160 TYR A C 1
ATOM 1242 O O . TYR A 1 160 ? 4.414 -9.347 -14.475 1.00 92.38 160 TYR A O 1
ATOM 1250 N N . LEU A 1 161 ? 3.697 -7.833 -12.969 1.00 93.12 161 LEU A N 1
ATOM 1251 C CA . LEU A 1 161 ? 3.888 -8.689 -11.800 1.00 93.12 161 LEU A CA 1
ATOM 1252 C C . LEU A 1 161 ? 2.575 -9.277 -11.283 1.00 93.12 161 LEU A C 1
ATOM 1254 O O . LEU A 1 161 ? 2.498 -10.482 -11.045 1.00 93.12 161 LEU A O 1
ATOM 1258 N N . ILE A 1 162 ? 1.528 -8.458 -11.131 1.00 93.44 162 ILE A N 1
ATOM 1259 C CA . ILE A 1 162 ? 0.250 -8.896 -10.546 1.00 93.44 162 ILE A CA 1
ATOM 1260 C C . ILE A 1 162 ? -0.969 -8.192 -11.154 1.00 93.44 162 ILE A C 1
ATOM 1262 O O . ILE A 1 162 ? -0.883 -7.073 -11.660 1.00 93.44 162 ILE A O 1
ATOM 1266 N N . TYR A 1 163 ? -2.129 -8.835 -11.016 1.00 92.56 163 TYR A N 1
ATOM 1267 C CA . TYR A 1 163 ? -3.447 -8.263 -11.298 1.00 92.56 163 TYR A CA 1
ATOM 1268 C C . TYR A 1 163 ? -4.315 -8.239 -10.033 1.00 92.56 163 TYR A C 1
ATOM 1270 O O . TYR A 1 163 ? -4.397 -9.226 -9.299 1.00 92.56 163 TYR A O 1
ATOM 1278 N N . LEU A 1 164 ? -5.000 -7.136 -9.772 1.00 92.50 164 LEU A N 1
ATOM 1279 C CA . LEU A 1 164 ? -5.835 -6.940 -8.590 1.00 92.50 164 LEU A CA 1
ATOM 1280 C C . LEU A 1 164 ? -7.241 -6.523 -9.007 1.00 92.50 164 LEU A C 1
ATOM 1282 O O . LEU A 1 164 ? -7.400 -5.683 -9.883 1.00 92.50 164 LEU A O 1
ATOM 1286 N N . ASP A 1 165 ? -8.240 -7.055 -8.321 1.00 91.19 165 ASP A N 1
ATOM 1287 C CA . ASP A 1 165 ? -9.625 -6.624 -8.422 1.00 91.19 165 ASP A CA 1
ATOM 1288 C C . ASP A 1 165 ? -9.971 -5.837 -7.156 1.00 91.19 165 ASP A C 1
ATOM 1290 O O . ASP A 1 165 ? -9.937 -6.360 -6.035 1.00 91.19 165 ASP A O 1
ATOM 1294 N N . VAL A 1 166 ? -10.277 -4.555 -7.336 1.00 91.06 166 VAL A N 1
ATOM 1295 C CA . VAL A 1 166 ? -10.652 -3.637 -6.262 1.00 91.06 166 VAL A CA 1
ATOM 1296 C C . VAL A 1 166 ? -12.111 -3.259 -6.406 1.00 91.06 166 VAL A C 1
ATOM 1298 O O . VAL A 1 166 ? -12.541 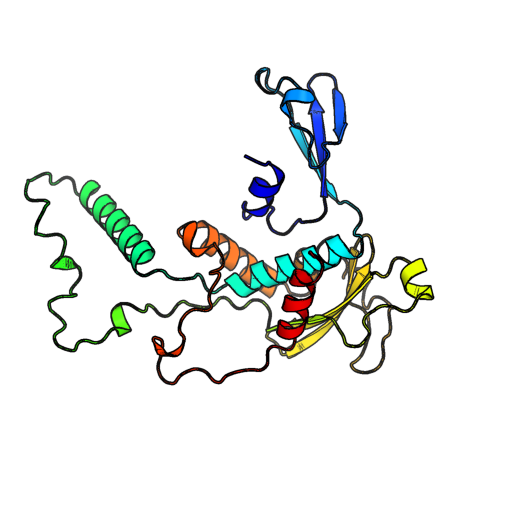-2.768 -7.446 1.00 91.06 166 VAL A O 1
ATOM 1301 N N . VAL A 1 167 ? -12.874 -3.440 -5.335 1.00 89.75 167 VAL A N 1
ATOM 1302 C CA . VAL A 1 167 ? -14.276 -3.033 -5.266 1.00 89.75 167 VAL A CA 1
ATOM 1303 C C . VAL A 1 167 ? -14.375 -1.837 -4.336 1.00 89.75 167 VAL A C 1
ATOM 1305 O O . VAL A 1 167 ? -13.974 -1.894 -3.175 1.00 89.75 167 VAL A O 1
ATOM 1308 N N . THR A 1 168 ? -14.884 -0.725 -4.852 1.00 88.12 168 THR A N 1
ATOM 1309 C CA . THR A 1 168 ? -15.171 0.457 -4.029 1.00 88.12 168 THR A CA 1
ATOM 1310 C C . THR A 1 168 ? -16.473 0.282 -3.254 1.00 88.12 168 THR A C 1
ATOM 1312 O O . THR A 1 168 ? -17.317 -0.528 -3.622 1.00 88.12 168 THR A O 1
ATOM 1315 N N . LEU A 1 169 ? -16.692 1.113 -2.232 1.00 85.19 169 LEU A N 1
ATOM 1316 C CA . LEU A 1 169 ? -17.945 1.137 -1.458 1.00 85.19 169 LEU A CA 1
ATOM 1317 C C . LEU A 1 169 ? -19.192 1.404 -2.318 1.00 85.19 169 LEU A C 1
ATOM 1319 O O . LEU A 1 169 ? -20.303 1.075 -1.926 1.00 85.19 169 LEU A O 1
ATOM 1323 N N . LYS A 1 170 ? -19.014 1.999 -3.504 1.00 84.81 170 LYS A N 1
ATOM 1324 C CA . LYS A 1 170 ? -20.086 2.232 -4.483 1.00 84.81 170 LYS A CA 1
ATOM 1325 C C . LYS A 1 170 ? -20.401 0.994 -5.338 1.00 84.81 170 LYS A C 1
ATOM 1327 O O . LYS A 1 170 ? -21.178 1.096 -6.278 1.00 84.81 170 LYS A O 1
ATOM 1332 N N . GLY A 1 171 ? -19.745 -0.141 -5.086 1.00 83.69 171 GLY A N 1
ATOM 1333 C CA . GLY A 1 171 ? -19.880 -1.370 -5.873 1.00 83.69 171 GLY A CA 1
ATOM 1334 C C . GLY A 1 171 ? -19.157 -1.350 -7.225 1.00 83.69 171 GLY A C 1
ATOM 1335 O O . GLY A 1 171 ? -19.207 -2.336 -7.957 1.00 83.69 171 GLY A O 1
ATOM 1336 N N . ILE A 1 172 ? -18.457 -0.259 -7.565 1.00 87.38 172 ILE A N 1
ATOM 1337 C CA . ILE A 1 172 ? -17.678 -0.165 -8.806 1.00 87.38 172 ILE A CA 1
ATOM 1338 C C . ILE A 1 172 ? -16.425 -1.027 -8.663 1.00 87.38 172 ILE A C 1
ATOM 1340 O O . ILE A 1 172 ? -15.681 -0.875 -7.686 1.00 87.38 172 ILE A O 1
ATOM 1344 N N . LYS A 1 173 ? -16.205 -1.901 -9.650 1.00 89.19 173 LYS A N 1
ATOM 1345 C CA . LYS A 1 173 ? -15.048 -2.792 -9.744 1.00 89.19 173 LYS A CA 1
ATOM 1346 C C . LYS A 1 173 ? -13.983 -2.172 -10.643 1.00 89.19 173 LYS A C 1
ATOM 1348 O O . LYS A 1 173 ? -14.277 -1.803 -11.776 1.00 89.19 173 LYS A O 1
ATOM 1353 N N . TYR A 1 174 ? -12.760 -2.099 -10.141 1.00 90.19 174 TYR A N 1
ATOM 1354 C CA . TYR A 1 174 ? -11.574 -1.696 -10.880 1.00 90.19 174 TYR A CA 1
ATOM 1355 C C . TYR A 1 174 ? -10.617 -2.871 -10.961 1.00 90.19 174 TYR A C 1
ATOM 1357 O O . TYR A 1 174 ? -10.299 -3.485 -9.944 1.00 90.19 174 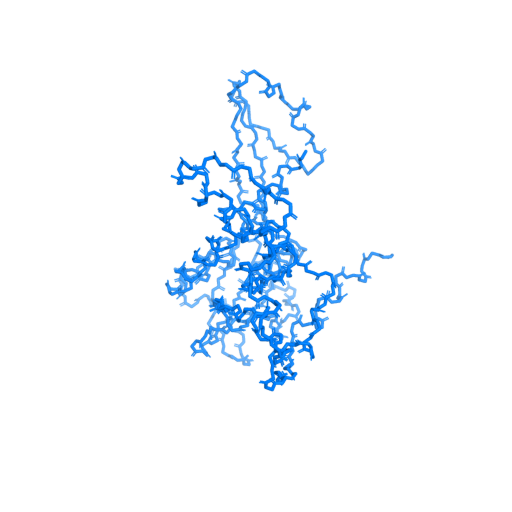TYR A O 1
ATOM 1365 N N . CYS A 1 175 ? -10.124 -3.141 -12.159 1.00 91.75 175 CYS A N 1
ATOM 1366 C CA . CYS A 1 175 ? -9.042 -4.081 -12.363 1.00 91.75 175 CYS A CA 1
ATOM 1367 C C . CYS A 1 175 ? -7.734 -3.273 -12.448 1.00 91.75 175 CYS A C 1
ATOM 1369 O O . CYS A 1 175 ? -7.581 -2.355 -13.255 1.00 91.75 175 CYS A O 1
ATOM 1371 N N . ILE A 1 176 ? -6.804 -3.554 -11.543 1.00 93.31 176 ILE A N 1
ATOM 1372 C CA . ILE A 1 176 ? -5.534 -2.845 -11.387 1.00 93.31 176 ILE A CA 1
ATOM 1373 C C . ILE A 1 176 ? -4.410 -3.788 -11.792 1.00 93.31 176 ILE A C 1
ATOM 1375 O O . ILE A 1 176 ? -4.381 -4.950 -11.392 1.00 93.31 176 ILE A O 1
ATOM 1379 N N . THR A 1 177 ? -3.466 -3.278 -12.570 1.00 93.62 177 THR A N 1
ATOM 1380 C CA . THR A 1 177 ? -2.245 -3.999 -12.922 1.00 93.62 177 THR A CA 1
ATOM 1381 C C . THR A 1 177 ? -1.078 -3.399 -12.156 1.00 93.62 177 THR A C 1
ATOM 1383 O O . THR A 1 177 ? -0.896 -2.184 -12.171 1.00 93.62 177 THR A O 1
ATOM 1386 N N . GLY A 1 178 ? -0.313 -4.253 -11.478 1.00 94.44 178 GLY A N 1
ATOM 1387 C CA . GLY A 1 178 ? 0.943 -3.893 -10.831 1.00 94.44 178 GLY A CA 1
ATOM 1388 C C . GLY A 1 178 ? 2.124 -4.289 -11.710 1.00 94.44 178 GLY A C 1
ATOM 1389 O O . GLY A 1 178 ? 2.258 -5.464 -12.075 1.00 94.44 178 GLY A O 1
ATOM 1390 N N . THR A 1 179 ? 2.954 -3.313 -12.058 1.00 94.00 179 THR A N 1
ATOM 1391 C CA . THR A 1 179 ? 4.224 -3.503 -12.763 1.00 94.00 179 THR A CA 1
ATOM 1392 C C . THR A 1 179 ? 5.395 -3.378 -11.791 1.00 94.00 179 THR A C 1
ATOM 1394 O O . THR A 1 179 ? 5.203 -3.155 -10.597 1.00 94.00 179 THR A O 1
ATOM 1397 N N . THR A 1 180 ? 6.618 -3.512 -12.295 1.00 94.06 180 THR A N 1
ATOM 1398 C CA . THR A 1 180 ? 7.845 -3.284 -11.520 1.00 94.06 180 THR A CA 1
ATOM 1399 C C . THR A 1 180 ? 8.002 -1.844 -11.027 1.00 94.06 180 THR A C 1
ATOM 1401 O O . THR A 1 180 ? 8.804 -1.608 -10.138 1.00 94.06 180 THR A O 1
ATOM 1404 N N . THR A 1 181 ? 7.271 -0.864 -11.560 1.00 92.19 181 THR A N 1
ATOM 1405 C CA . THR A 1 181 ? 7.450 0.553 -11.185 1.00 92.19 181 THR A CA 1
ATOM 1406 C C . THR A 1 181 ? 6.170 1.219 -10.703 1.00 92.19 181 THR A C 1
ATOM 1408 O O . THR A 1 181 ? 6.220 2.127 -9.872 1.00 92.19 181 THR A O 1
ATOM 1411 N N . THR A 1 182 ? 5.012 0.805 -11.218 1.00 93.19 182 THR A N 1
ATOM 1412 C CA . THR A 1 182 ? 3.748 1.503 -10.979 1.00 93.19 182 THR A CA 1
ATOM 1413 C C . THR A 1 182 ? 2.553 0.558 -10.903 1.00 93.19 182 THR A C 1
ATOM 1415 O O . THR A 1 182 ? 2.558 -0.587 -11.351 1.00 93.19 182 THR A O 1
ATOM 1418 N N . PHE A 1 183 ? 1.473 1.079 -10.339 1.00 94.31 183 PHE A N 1
ATOM 1419 C CA . PHE A 1 183 ? 0.138 0.515 -10.392 1.00 94.31 183 PHE A CA 1
ATOM 1420 C C . PHE A 1 183 ? -0.728 1.390 -11.285 1.00 94.31 183 PHE A C 1
ATOM 1422 O O . PHE A 1 183 ? -0.729 2.614 -11.136 1.00 94.31 183 PHE A O 1
ATOM 1429 N N . TYR A 1 184 ? -1.525 0.775 -12.155 1.00 93.69 184 TYR A N 1
ATOM 1430 C CA . TYR A 1 184 ? -2.482 1.501 -12.988 1.00 93.69 184 TYR A CA 1
ATOM 1431 C C . TYR A 1 184 ? -3.801 0.748 -13.170 1.00 93.69 184 TYR A C 1
ATOM 1433 O O . TYR A 1 184 ? -3.869 -0.476 -13.041 1.00 93.69 184 TYR A O 1
ATOM 1441 N N . VAL A 1 185 ? -4.865 1.488 -13.492 1.00 91.88 185 VAL A N 1
ATOM 1442 C CA . VAL A 1 185 ? -6.189 0.913 -13.786 1.00 91.88 185 VAL A CA 1
ATOM 1443 C C . VAL A 1 185 ? -6.255 0.461 -15.238 1.00 91.88 185 VAL A C 1
ATOM 1445 O O . VAL A 1 185 ? -6.129 1.268 -16.164 1.00 91.88 185 VAL A O 1
ATOM 1448 N N . ASN A 1 186 ? -6.492 -0.828 -15.442 1.00 88.75 186 ASN A N 1
ATOM 1449 C CA . ASN A 1 186 ? -6.665 -1.402 -16.766 1.00 88.75 186 ASN A CA 1
ATOM 1450 C C . ASN A 1 186 ? -8.120 -1.232 -17.253 1.00 88.75 186 ASN A C 1
ATOM 1452 O O . ASN A 1 186 ? -9.018 -0.932 -16.467 1.00 88.75 186 ASN A O 1
ATOM 1456 N N . SER A 1 187 ? -8.352 -1.409 -18.553 1.00 83.44 187 SER A N 1
ATOM 1457 C CA . SER A 1 187 ? -9.692 -1.332 -19.166 1.00 83.44 187 SER A CA 1
ATOM 1458 C C . SER A 1 187 ? -10.407 -2.688 -19.179 1.00 83.44 187 SER A C 1
ATOM 1460 O O . SER A 1 187 ? -11.299 -2.928 -19.993 1.00 83.44 187 SER A O 1
ATOM 1462 N N . SER A 1 188 ? -9.975 -3.620 -18.325 1.00 81.31 188 SER A N 1
ATOM 1463 C CA . SER A 1 188 ? -10.496 -4.985 -18.320 1.00 81.31 188 SER A CA 1
ATOM 1464 C C . SER A 1 188 ? -11.935 -5.024 -17.815 1.00 81.31 188 SER A C 1
ATOM 1466 O O . SER A 1 188 ? -12.325 -4.272 -16.923 1.00 81.31 188 SER A O 1
ATOM 1468 N N . SER A 1 189 ? -12.725 -5.944 -18.364 1.00 72.12 189 SER A N 1
ATOM 1469 C CA . SER A 1 189 ? -14.121 -6.146 -17.981 1.00 72.12 189 SER A CA 1
ATOM 1470 C C . SER A 1 189 ? -14.334 -7.598 -17.577 1.00 72.12 189 SER A C 1
ATOM 1472 O O . SER A 1 189 ? -14.293 -8.482 -18.422 1.00 72.12 189 SER A O 1
ATOM 1474 N N . GLY A 1 190 ? -14.557 -7.854 -16.284 1.00 70.38 190 GLY A N 1
ATOM 1475 C CA . GLY A 1 190 ? -14.944 -9.162 -15.734 1.00 70.38 190 GLY A CA 1
ATOM 1476 C C . GLY A 1 190 ? -14.114 -10.353 -16.235 1.00 70.38 190 GLY A C 1
ATOM 1477 O O . GLY A 1 190 ? -13.111 -10.712 -15.628 1.00 70.38 190 GLY A O 1
ATOM 1478 N N . ASN A 1 191 ? -14.561 -10.971 -17.331 1.00 75.06 191 ASN A N 1
ATOM 1479 C CA . ASN A 1 191 ? -13.955 -12.152 -17.948 1.00 75.06 191 ASN A CA 1
ATOM 1480 C C . ASN A 1 191 ? -12.924 -11.863 -19.055 1.00 75.06 191 ASN A C 1
ATOM 1482 O O . ASN A 1 191 ? -12.281 -12.801 -19.524 1.00 75.06 191 ASN A O 1
ATOM 1486 N N . THR A 1 192 ? -12.743 -10.609 -19.472 1.00 82.19 192 THR A N 1
ATOM 1487 C CA . THR A 1 192 ? -11.816 -10.230 -20.546 1.00 82.19 192 THR A CA 1
ATOM 1488 C C . THR A 1 192 ? -10.763 -9.263 -20.021 1.00 82.19 192 THR A C 1
ATOM 1490 O O . THR A 1 192 ? -11.067 -8.134 -19.628 1.00 82.19 192 THR A O 1
ATOM 1493 N N . LEU A 1 193 ? -9.507 -9.713 -20.037 1.00 80.31 193 LEU A N 1
ATOM 1494 C CA . LEU A 1 193 ? -8.353 -8.938 -19.592 1.00 80.31 193 LEU A CA 1
ATOM 1495 C C . LEU A 1 193 ? -7.806 -8.067 -20.735 1.00 80.31 193 LEU A C 1
ATOM 1497 O O . LEU A 1 193 ? -7.011 -8.536 -21.554 1.00 80.31 193 LEU A O 1
ATOM 1501 N N . ASP A 1 194 ? -8.176 -6.788 -20.746 1.00 82.81 194 ASP A N 1
ATOM 1502 C CA . ASP A 1 194 ? -7.505 -5.755 -21.538 1.00 82.81 194 ASP A CA 1
ATOM 1503 C C . ASP A 1 194 ? -6.456 -5.033 -20.667 1.00 82.81 194 ASP A C 1
ATOM 1505 O O . ASP A 1 194 ? -6.833 -4.278 -19.763 1.00 82.81 194 ASP A O 1
ATOM 1509 N N . PRO A 1 195 ? -5.145 -5.267 -20.888 1.00 78.62 195 PRO A N 1
ATOM 1510 C CA . PRO A 1 195 ? -4.082 -4.630 -20.114 1.00 78.62 195 PRO A CA 1
ATOM 1511 C C . PRO A 1 195 ? -3.924 -3.139 -20.420 1.00 78.62 195 PRO A C 1
ATOM 1513 O O . PRO A 1 195 ? -3.144 -2.477 -19.745 1.00 78.62 195 PRO A O 1
ATOM 1516 N N . LYS A 1 196 ? -4.613 -2.588 -21.426 1.00 83.50 196 LYS A N 1
ATOM 1517 C CA . LYS A 1 196 ? -4.463 -1.173 -21.768 1.00 83.50 196 LYS A CA 1
ATOM 1518 C C . LYS A 1 196 ? -4.943 -0.281 -20.618 1.00 83.50 196 LYS A C 1
ATOM 1520 O O . LYS A 1 196 ? -6.033 -0.516 -20.077 1.00 83.50 196 LYS A O 1
ATOM 1525 N N . PRO A 1 197 ? -4.169 0.756 -20.248 1.00 81.00 197 PRO A N 1
ATOM 1526 C CA . PRO A 1 197 ? -4.585 1.692 -19.216 1.00 81.00 197 PRO A CA 1
ATOM 1527 C C . PRO A 1 197 ? -5.860 2.411 -19.661 1.00 81.00 197 PRO A C 1
ATOM 1529 O O . PRO A 1 197 ? -5.949 2.877 -20.795 1.00 81.00 197 PRO A O 1
ATOM 1532 N N . THR A 1 198 ? -6.844 2.517 -18.765 1.00 77.38 198 THR A N 1
ATOM 1533 C CA . THR A 1 198 ? -8.121 3.191 -19.083 1.00 77.38 198 THR A CA 1
ATOM 1534 C C . THR A 1 198 ? -7.901 4.674 -19.379 1.00 77.38 198 THR A C 1
ATOM 1536 O O . THR A 1 198 ? -8.535 5.247 -20.263 1.00 77.38 198 THR A O 1
ATOM 1539 N N . LYS A 1 199 ? -7.004 5.313 -18.617 1.00 74.44 199 LYS A N 1
ATOM 1540 C CA . LYS A 1 199 ? -6.592 6.714 -18.762 1.00 74.44 199 LYS A CA 1
ATOM 1541 C C . LYS A 1 199 ? -5.141 6.849 -18.305 1.00 74.44 199 LYS A C 1
ATOM 1543 O O . LYS A 1 199 ? -4.781 6.276 -17.280 1.00 74.44 199 LYS A O 1
ATOM 1548 N N . ALA A 1 200 ? -4.343 7.665 -18.994 1.00 61.78 200 ALA A N 1
ATOM 1549 C CA . ALA A 1 200 ? -2.951 7.934 -18.611 1.00 61.78 200 ALA A CA 1
ATOM 1550 C C . ALA A 1 200 ? -2.820 8.564 -17.204 1.00 61.78 200 ALA A C 1
ATOM 1552 O O . ALA A 1 200 ? -1.840 8.344 -16.512 1.00 61.78 200 ALA A O 1
ATOM 1553 N N . ALA A 1 201 ? -3.841 9.288 -16.729 1.00 63.06 201 ALA A N 1
ATOM 1554 C CA . ALA A 1 201 ? -3.838 9.922 -15.405 1.00 63.06 201 ALA A CA 1
ATOM 1555 C C . ALA A 1 201 ? -4.136 8.964 -14.225 1.00 63.06 201 ALA A C 1
ATOM 1557 O O . ALA A 1 201 ? -4.213 9.405 -13.078 1.00 63.06 201 ALA A O 1
ATOM 1558 N N . SER A 1 202 ? -4.343 7.668 -14.480 1.00 79.56 202 SER A N 1
ATOM 1559 C CA . SER A 1 202 ? -4.709 6.668 -13.466 1.00 79.56 202 SER A CA 1
ATOM 1560 C C . SER A 1 202 ? -3.558 5.710 -13.161 1.00 79.56 202 SER A C 1
ATOM 1562 O O . SER A 1 202 ? -3.758 4.497 -13.129 1.00 79.56 202 SER A O 1
ATOM 1564 N N . GLU A 1 203 ? -2.368 6.268 -12.932 1.00 90.25 203 GLU A N 1
ATOM 1565 C CA . GLU A 1 203 ? -1.165 5.546 -12.509 1.00 90.25 203 GLU A CA 1
ATOM 1566 C C . GLU A 1 203 ? -0.552 6.157 -11.239 1.00 90.25 203 GLU A C 1
ATOM 1568 O O . GLU A 1 203 ? -0.653 7.366 -11.004 1.00 90.25 203 GLU A O 1
ATOM 1573 N N . ALA A 1 204 ? 0.076 5.339 -10.398 1.00 92.12 204 ALA A N 1
ATOM 1574 C CA . ALA A 1 204 ? 0.854 5.785 -9.240 1.00 92.12 204 ALA A CA 1
ATOM 1575 C C . ALA A 1 204 ? 1.909 4.738 -8.851 1.00 92.12 204 ALA A C 1
ATOM 1577 O O . ALA A 1 204 ? 1.763 3.568 -9.180 1.00 92.12 204 ALA A O 1
ATOM 1578 N N . THR A 1 205 ? 2.945 5.136 -8.113 1.00 92.38 205 THR A N 1
ATOM 1579 C CA . THR A 1 205 ? 3.991 4.223 -7.609 1.00 92.38 205 THR A CA 1
ATOM 1580 C C . THR A 1 205 ? 3.498 3.306 -6.486 1.00 92.38 205 THR A C 1
ATOM 1582 O O . THR A 1 205 ? 3.997 2.197 -6.321 1.00 92.38 205 THR A O 1
ATOM 1585 N N . THR A 1 206 ? 2.492 3.736 -5.722 1.00 93.50 206 THR A N 1
ATOM 1586 C CA . THR A 1 206 ? 1.880 2.955 -4.638 1.00 93.50 206 THR A CA 1
ATOM 1587 C C . THR A 1 206 ? 0.406 2.687 -4.914 1.00 93.50 206 THR A C 1
ATOM 1589 O O . THR A 1 206 ? -0.293 3.496 -5.537 1.00 93.50 206 THR A O 1
ATOM 1592 N N . LEU A 1 207 ? -0.103 1.565 -4.404 1.00 93.88 207 LEU A N 1
ATOM 1593 C CA . LEU A 1 207 ? -1.509 1.193 -4.544 1.00 93.88 207 LEU A CA 1
ATOM 1594 C C . LEU A 1 207 ? -2.430 2.219 -3.868 1.00 93.88 207 LEU A C 1
ATOM 1596 O O . LEU A 1 207 ? -3.446 2.612 -4.437 1.00 93.88 207 LEU A O 1
ATOM 1600 N N . ILE A 1 208 ? -2.057 2.708 -2.683 1.00 93.31 208 ILE A N 1
ATOM 1601 C CA . ILE A 1 208 ? -2.814 3.748 -1.970 1.00 93.31 208 ILE A CA 1
ATOM 1602 C C . ILE A 1 208 ? -2.821 5.056 -2.769 1.00 93.31 208 ILE A C 1
ATOM 1604 O O . ILE A 1 208 ? -3.884 5.659 -2.929 1.00 93.31 208 ILE A O 1
ATOM 1608 N N . GLY A 1 209 ? -1.680 5.460 -3.338 1.00 92.50 209 GLY A N 1
ATOM 1609 C CA . GLY A 1 209 ? -1.599 6.637 -4.203 1.00 92.50 209 GLY A CA 1
ATOM 1610 C C . GLY A 1 209 ? -2.520 6.526 -5.420 1.00 92.50 209 GLY A C 1
ATOM 1611 O O . GLY A 1 209 ? -3.199 7.490 -5.781 1.00 92.50 209 GLY A O 1
ATOM 1612 N N . LEU A 1 210 ? -2.625 5.333 -6.010 1.00 93.50 210 LEU A N 1
ATOM 1613 C CA . LEU A 1 210 ? -3.552 5.070 -7.107 1.00 93.50 210 LEU A CA 1
ATOM 1614 C C . LEU A 1 210 ? -5.017 5.197 -6.652 1.00 93.50 210 LEU A C 1
ATOM 1616 O O . LEU A 1 210 ? -5.811 5.877 -7.303 1.00 93.50 210 LEU A O 1
ATOM 1620 N N . LEU A 1 211 ? -5.380 4.598 -5.516 1.00 91.81 211 LEU A N 1
ATOM 1621 C CA . LEU A 1 211 ? -6.742 4.670 -4.971 1.00 91.81 211 LEU A CA 1
ATOM 1622 C C . LEU A 1 211 ? -7.165 6.108 -4.636 1.00 91.81 211 LEU A C 1
ATOM 1624 O O . LEU A 1 211 ? -8.310 6.485 -4.895 1.00 91.81 211 LEU A O 1
ATOM 1628 N N . GLN A 1 212 ? -6.240 6.935 -4.138 1.00 91.81 212 GLN A N 1
ATOM 1629 C CA . GLN A 1 212 ? -6.476 8.363 -3.903 1.00 91.81 212 GLN A CA 1
ATOM 1630 C C . GLN A 1 212 ? -6.744 9.140 -5.199 1.00 91.81 212 GLN A C 1
ATOM 1632 O O . GLN A 1 212 ? -7.564 10.060 -5.190 1.00 91.81 212 GLN A O 1
ATOM 1637 N N . LYS A 1 213 ? -6.089 8.777 -6.313 1.00 90.81 213 LYS A N 1
ATOM 1638 C CA . LYS A 1 213 ? -6.327 9.390 -7.633 1.00 90.81 213 LYS A CA 1
ATOM 1639 C C . LYS A 1 213 ? -7.670 8.977 -8.236 1.00 90.81 213 LYS A C 1
ATOM 1641 O O . LYS A 1 213 ? -8.331 9.799 -8.863 1.00 90.81 213 LYS A O 1
ATOM 1646 N N . ILE A 1 214 ? -8.084 7.722 -8.049 1.00 88.94 214 ILE A N 1
ATOM 1647 C CA . ILE A 1 214 ? -9.345 7.197 -8.601 1.00 88.94 214 ILE A CA 1
ATOM 1648 C C . ILE A 1 214 ? -10.554 7.734 -7.829 1.00 88.94 214 ILE A C 1
ATOM 1650 O O . ILE A 1 214 ? -11.587 8.041 -8.425 1.00 88.94 214 ILE A O 1
ATOM 1654 N N . ASN A 1 215 ? -10.449 7.831 -6.500 1.00 87.31 215 ASN A N 1
ATOM 1655 C CA . ASN A 1 215 ? -11.563 8.193 -5.634 1.00 87.31 215 ASN A CA 1
ATOM 1656 C C . ASN A 1 215 ? -11.167 9.283 -4.624 1.00 87.31 215 ASN A C 1
ATOM 1658 O O . ASN A 1 215 ? -10.508 9.029 -3.618 1.00 87.31 215 ASN A O 1
ATOM 1662 N N . SER A 1 216 ? -11.667 10.502 -4.833 1.00 87.25 216 SER A N 1
ATOM 1663 C CA . SER A 1 216 ? -11.431 11.625 -3.917 1.00 87.25 216 SER A CA 1
ATOM 1664 C C . SER A 1 216 ? -12.053 11.426 -2.529 1.00 87.25 216 SER A C 1
ATOM 1666 O O . SER A 1 216 ? -11.534 11.969 -1.553 1.00 87.25 216 SER A O 1
ATOM 1668 N N . LYS A 1 217 ? -13.126 10.625 -2.410 1.00 88.44 217 LYS A N 1
ATOM 1669 C CA . LYS A 1 217 ? -13.701 10.250 -1.107 1.00 88.44 217 LYS A CA 1
ATOM 1670 C C . LYS A 1 217 ? -12.734 9.358 -0.331 1.00 88.44 217 LYS A C 1
ATOM 1672 O O . LYS A 1 217 ? -12.487 9.628 0.836 1.00 88.44 217 LYS A O 1
ATOM 1677 N N . PHE A 1 218 ? -12.114 8.386 -1.007 1.00 90.06 218 PHE A N 1
ATOM 1678 C CA . PHE A 1 218 ? -11.105 7.513 -0.399 1.00 90.06 218 PHE A CA 1
ATOM 1679 C C . PHE A 1 218 ? -9.960 8.326 0.210 1.00 90.06 218 PHE A C 1
ATOM 1681 O O . PHE A 1 218 ? -9.544 8.037 1.320 1.00 90.06 218 PHE A O 1
ATOM 1688 N N . LYS A 1 219 ? -9.496 9.393 -0.456 1.00 90.56 219 LYS A N 1
ATOM 1689 C CA . LYS A 1 219 ? -8.454 10.271 0.101 1.00 90.56 219 LYS A CA 1
ATOM 1690 C C . LYS A 1 219 ? -8.862 10.916 1.435 1.00 90.56 219 LYS A C 1
ATOM 1692 O O . LYS A 1 219 ? -8.022 11.037 2.322 1.00 90.56 219 LYS A O 1
ATOM 1697 N N . LYS A 1 220 ? -10.123 11.345 1.573 1.00 90.56 220 LYS A N 1
ATOM 1698 C CA . LYS A 1 220 ? -10.638 11.932 2.822 1.00 90.56 220 L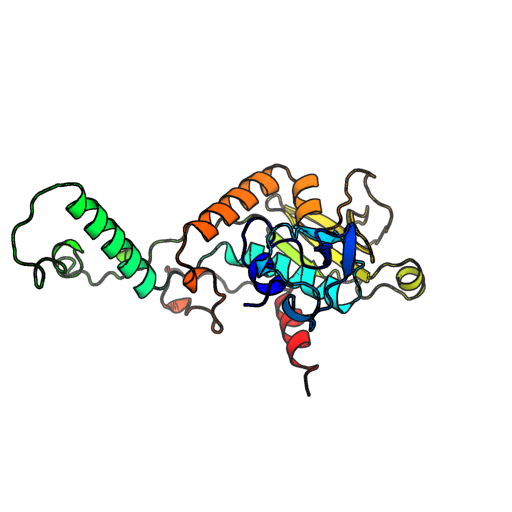YS A CA 1
ATOM 1699 C C . LYS A 1 220 ? -10.763 10.872 3.914 1.00 90.56 220 LYS A C 1
ATOM 1701 O O . LYS A 1 220 ? -10.205 11.067 4.986 1.00 90.56 220 LYS A O 1
ATOM 1706 N N . ASP A 1 221 ? -11.417 9.756 3.595 1.00 88.88 221 ASP A N 1
ATOM 1707 C CA . ASP A 1 221 ? -11.657 8.657 4.537 1.00 88.88 221 ASP A CA 1
ATOM 1708 C C . ASP A 1 221 ? -10.332 8.042 5.030 1.00 88.88 221 ASP A C 1
ATOM 1710 O O . ASP A 1 221 ? -10.167 7.759 6.211 1.00 88.88 221 ASP A O 1
ATOM 1714 N N . PHE A 1 222 ? -9.352 7.881 4.134 1.00 89.50 222 PHE A N 1
ATOM 1715 C CA . PHE A 1 222 ? -8.038 7.332 4.467 1.00 89.50 222 PHE A CA 1
ATOM 1716 C C . PHE A 1 222 ? -7.248 8.250 5.404 1.00 89.50 222 PHE A C 1
ATOM 1718 O O . PHE A 1 222 ? -6.590 7.766 6.319 1.00 89.50 222 PHE A O 1
ATOM 1725 N N . ARG A 1 223 ? -7.329 9.573 5.213 1.00 89.75 223 ARG A N 1
ATOM 1726 C CA . ARG A 1 223 ? -6.699 10.533 6.128 1.00 89.75 223 ARG A CA 1
ATOM 1727 C C . ARG A 1 223 ? -7.341 10.486 7.513 1.00 89.75 223 ARG A C 1
ATOM 1729 O O . ARG A 1 223 ? -6.618 10.389 8.493 1.00 89.75 223 ARG A O 1
ATOM 1736 N N . GLU A 1 224 ? -8.671 10.485 7.583 1.00 88.62 224 GLU A N 1
ATOM 1737 C CA . GLU A 1 224 ? -9.402 10.357 8.853 1.00 88.62 224 GLU A CA 1
ATOM 1738 C C . GLU A 1 224 ? -9.053 9.040 9.569 1.00 88.62 224 GLU A C 1
ATOM 1740 O O . GLU A 1 224 ? -8.867 9.002 10.783 1.00 88.62 224 GLU A O 1
ATOM 1745 N N . MET A 1 225 ? -8.890 7.952 8.810 1.00 86.62 225 MET A N 1
ATOM 1746 C CA . MET A 1 225 ? -8.428 6.672 9.342 1.00 86.62 225 MET A CA 1
ATOM 1747 C C . MET A 1 225 ? -7.011 6.766 9.930 1.00 86.62 225 MET A C 1
ATOM 1749 O O . MET A 1 225 ? -6.782 6.225 11.009 1.00 86.62 225 MET A O 1
ATOM 1753 N N . LEU A 1 226 ? -6.066 7.425 9.248 1.00 86.94 226 LEU A N 1
ATOM 1754 C CA . LEU A 1 226 ? -4.701 7.611 9.756 1.00 86.94 226 LEU A CA 1
ATOM 1755 C C . LEU A 1 226 ? -4.663 8.500 11.005 1.00 86.94 226 LEU A C 1
ATOM 1757 O O . LEU A 1 226 ? -3.998 8.143 11.973 1.00 86.94 226 LEU A O 1
ATOM 1761 N N . GLU A 1 227 ? -5.414 9.602 11.015 1.00 87.12 227 GLU A N 1
ATOM 1762 C CA . GLU A 1 227 ? -5.539 10.493 12.177 1.00 87.12 227 GLU A CA 1
ATOM 1763 C C . GLU A 1 227 ? -6.111 9.746 13.386 1.00 87.12 227 GLU A C 1
ATOM 1765 O O . GLU A 1 227 ? -5.573 9.839 14.488 1.00 87.12 227 GLU A O 1
ATOM 1770 N N . ARG A 1 228 ? -7.144 8.920 13.174 1.00 80.94 228 ARG A N 1
ATOM 1771 C CA . ARG A 1 228 ? -7.712 8.095 14.244 1.00 80.94 228 ARG A CA 1
ATOM 1772 C C . ARG A 1 228 ? -6.721 7.062 14.774 1.00 80.94 228 ARG A C 1
ATOM 1774 O O . ARG A 1 228 ? -6.678 6.833 15.978 1.00 80.94 228 ARG A O 1
ATOM 1781 N N . LYS A 1 229 ? -5.907 6.442 13.916 1.00 79.81 229 LYS A N 1
ATOM 1782 C CA . LYS A 1 229 ? -4.840 5.537 14.377 1.00 79.81 229 LYS A CA 1
ATOM 1783 C C . LYS A 1 229 ? -3.793 6.273 15.204 1.00 79.81 229 LYS A C 1
ATOM 1785 O O . LYS A 1 229 ? -3.383 5.763 16.240 1.00 79.81 229 LYS A O 1
ATOM 1790 N N . ALA A 1 230 ? -3.406 7.474 14.779 1.00 82.06 230 ALA A N 1
ATOM 1791 C CA . ALA A 1 230 ? -2.449 8.302 15.503 1.00 82.06 230 ALA A CA 1
ATOM 1792 C C . ALA A 1 230 ? -2.977 8.759 16.876 1.00 82.06 230 ALA A C 1
ATOM 1794 O O . ALA A 1 230 ? -2.190 8.891 17.807 1.00 82.06 230 ALA A O 1
ATOM 1795 N N . SER A 1 231 ? -4.292 8.963 17.028 1.00 79.38 231 SER A N 1
ATOM 1796 C CA . SER A 1 231 ? -4.906 9.310 18.319 1.00 79.38 231 SER A CA 1
ATOM 1797 C C . SER A 1 231 ? -5.163 8.113 19.239 1.00 79.38 231 SER A C 1
ATOM 1799 O O . SER A 1 231 ? -5.537 8.304 20.392 1.00 79.38 231 SER A O 1
ATOM 1801 N N . THR A 1 232 ? -5.056 6.886 18.727 1.00 76.88 232 THR A N 1
ATOM 1802 C CA . THR A 1 232 ? -5.358 5.669 19.490 1.00 76.88 232 THR A CA 1
ATOM 1803 C C . THR A 1 232 ? -4.089 5.140 20.163 1.00 76.88 232 THR A C 1
ATOM 1805 O O . THR A 1 232 ? -2.981 5.335 19.663 1.00 76.88 232 THR A O 1
ATOM 1808 N N . HIS A 1 233 ? -4.237 4.451 21.297 1.00 76.31 233 HIS A N 1
ATOM 1809 C CA . HIS A 1 233 ? -3.115 3.841 22.005 1.00 76.31 233 HIS A CA 1
ATOM 1810 C C . HIS A 1 233 ? -2.300 2.909 21.071 1.00 76.31 233 HIS A C 1
ATOM 1812 O O . HIS A 1 233 ? -2.897 2.073 20.387 1.00 76.31 233 HIS A O 1
ATOM 1818 N N . PRO A 1 234 ? -0.948 2.960 21.067 1.00 75.50 234 PRO A N 1
ATOM 1819 C CA . PRO A 1 234 ? -0.100 2.155 20.176 1.00 75.50 234 PRO A CA 1
ATOM 1820 C C . PRO A 1 234 ? -0.424 0.653 20.137 1.00 75.50 234 PRO A C 1
ATOM 1822 O O . PRO A 1 234 ? -0.470 0.066 19.060 1.00 75.50 234 PRO A O 1
ATOM 1825 N N . PHE A 1 235 ? -0.713 0.030 21.286 1.00 74.25 235 PHE A N 1
ATOM 1826 C CA . PHE A 1 235 ? -1.136 -1.379 21.355 1.00 74.25 235 PHE A CA 1
ATOM 1827 C C . PHE A 1 235 ? -2.423 -1.712 20.581 1.00 74.25 235 PHE A C 1
ATOM 1829 O O . PHE A 1 235 ? -2.574 -2.852 20.156 1.00 74.25 235 PHE A O 1
ATOM 1836 N N . GLU A 1 236 ? -3.328 -0.757 20.356 1.00 72.94 236 GLU A N 1
ATOM 1837 C CA . GLU A 1 236 ? -4.550 -0.998 19.571 1.00 72.94 236 GLU A CA 1
ATOM 1838 C C . GLU A 1 236 ? -4.294 -0.958 18.059 1.00 72.94 236 GLU A C 1
ATOM 1840 O O . GLU A 1 236 ? -5.078 -1.508 17.280 1.00 72.94 236 GLU A O 1
ATOM 1845 N N . ASN A 1 237 ? -3.185 -0.335 17.640 1.00 71.75 237 ASN A N 1
ATOM 1846 C CA . ASN A 1 237 ? -2.732 -0.315 16.248 1.00 71.75 237 ASN A CA 1
ATOM 1847 C C . ASN A 1 237 ? -2.015 -1.615 15.848 1.00 71.75 237 ASN A C 1
ATOM 1849 O O . ASN A 1 237 ? -1.822 -1.867 14.656 1.00 71.75 237 ASN A O 1
ATOM 1853 N N . ILE A 1 238 ? -1.633 -2.446 16.822 1.00 70.69 238 ILE A N 1
ATOM 1854 C CA . ILE A 1 238 ? -1.009 -3.745 16.578 1.00 70.69 238 ILE A CA 1
ATOM 1855 C C . ILE A 1 238 ? -2.104 -4.758 16.237 1.00 70.69 238 ILE A C 1
ATOM 1857 O O . ILE A 1 238 ? -3.071 -4.937 16.978 1.00 70.69 238 ILE A O 1
ATOM 1861 N N . GLN A 1 239 ? -1.949 -5.451 15.107 1.00 63.97 239 GLN A N 1
ATOM 1862 C CA . GLN A 1 239 ? -2.879 -6.508 14.722 1.00 63.97 239 GLN A CA 1
ATOM 1863 C C . GLN A 1 239 ? -2.819 -7.643 15.753 1.00 63.97 239 GLN A C 1
ATOM 1865 O O . GLN A 1 239 ? -1.756 -8.219 15.993 1.00 63.97 239 GLN A O 1
ATOM 1870 N N . SER A 1 240 ? -3.967 -8.014 16.322 1.00 63.00 240 SER A N 1
ATOM 1871 C CA . SER A 1 240 ? -4.040 -9.168 17.216 1.00 63.00 240 SER A CA 1
ATOM 1872 C C . SER A 1 240 ? -3.680 -10.449 16.455 1.00 63.00 240 SER A C 1
ATOM 1874 O O . SER A 1 240 ? -4.143 -10.678 15.330 1.00 63.00 240 SER A O 1
ATOM 1876 N N . LEU A 1 241 ? -2.864 -11.306 17.078 1.00 63.94 241 LEU A N 1
ATOM 1877 C CA . LEU A 1 241 ? -2.509 -12.626 16.538 1.00 63.94 241 LEU A CA 1
ATOM 1878 C C . LEU A 1 241 ? -3.726 -13.551 16.456 1.00 63.94 241 LEU A C 1
ATOM 1880 O O . LEU A 1 241 ? -3.809 -14.402 15.571 1.00 63.94 241 LEU A O 1
ATOM 1884 N N . LEU A 1 242 ? -4.680 -13.363 17.367 1.00 60.31 242 LEU A N 1
ATOM 1885 C CA . LEU A 1 242 ? -5.925 -14.113 17.409 1.00 60.31 242 LEU A CA 1
ATOM 1886 C C . LEU A 1 242 ? -7.091 -13.198 17.029 1.00 60.31 242 LEU A C 1
ATOM 1888 O O . LEU A 1 242 ? -7.161 -12.064 17.517 1.00 60.31 242 LEU A O 1
ATOM 1892 N N . PRO A 1 243 ? -8.019 -13.657 16.172 1.00 60.28 243 PRO A N 1
ATOM 1893 C CA . PRO A 1 243 ? -9.220 -12.887 15.906 1.00 60.28 243 PRO A CA 1
ATOM 1894 C C . PRO A 1 243 ? -9.992 -12.690 17.221 1.00 60.28 243 PRO A C 1
ATOM 1896 O O . PRO A 1 243 ? -10.092 -13.632 18.012 1.00 60.28 243 PRO A O 1
ATOM 1899 N N . PRO A 1 244 ? -10.533 -11.488 17.477 1.00 60.19 244 PRO A N 1
ATOM 1900 C CA . PRO A 1 244 ? -11.350 -11.257 18.657 1.00 60.19 244 PRO A CA 1
ATOM 1901 C C . PRO A 1 244 ? -12.560 -12.199 18.653 1.00 60.19 244 PRO A C 1
ATOM 1903 O O . PRO A 1 244 ? -13.129 -12.512 17.604 1.00 60.19 244 PRO A O 1
ATOM 1906 N N . ASN A 1 245 ? -12.945 -12.657 19.843 1.00 60.78 245 ASN A N 1
ATOM 1907 C CA . ASN A 1 245 ? -14.080 -13.550 20.051 1.00 60.78 245 ASN A CA 1
ATOM 1908 C C . ASN A 1 245 ? -15.393 -12.836 19.693 1.00 60.78 245 ASN A C 1
ATOM 1910 O O . ASN A 1 245 ? -15.985 -12.155 20.525 1.00 60.78 245 ASN A O 1
ATOM 1914 N N . SER A 1 246 ? -15.864 -13.002 18.454 1.00 58.12 246 SER A N 1
ATOM 1915 C CA . SER A 1 246 ? -17.070 -12.333 17.937 1.00 58.12 246 SER A CA 1
ATOM 1916 C C . SER A 1 246 ? -18.357 -12.698 18.687 1.00 58.12 246 SER A C 1
ATOM 1918 O O . SER A 1 246 ? -19.316 -11.935 18.650 1.00 58.12 246 SER A O 1
ATOM 1920 N N . TRP A 1 247 ? -18.372 -13.834 19.392 1.00 61.00 247 TRP A N 1
ATOM 1921 C CA . TRP A 1 247 ? -19.495 -14.307 20.206 1.00 61.00 247 TRP A CA 1
ATOM 1922 C C . TRP A 1 247 ? -19.647 -13.575 21.550 1.00 61.00 247 TRP A C 1
ATOM 1924 O O . TRP A 1 247 ? -20.706 -13.668 22.159 1.00 61.00 247 TRP A O 1
ATOM 1934 N N . LEU A 1 248 ? -18.626 -12.832 21.996 1.00 57.47 248 LEU A N 1
ATOM 1935 C CA . LEU A 1 248 ? -18.712 -11.933 23.159 1.00 57.47 248 LEU A CA 1
ATOM 1936 C C . LEU A 1 248 ? -19.181 -10.517 22.775 1.00 57.47 248 LEU A C 1
ATOM 1938 O O . LEU A 1 248 ? -19.270 -9.651 23.638 1.00 57.47 248 LEU A O 1
ATOM 1942 N N . GLY A 1 249 ? -19.419 -10.264 21.483 1.00 60.75 249 GLY A N 1
ATOM 1943 C CA . GLY A 1 249 ? -19.727 -8.946 20.932 1.00 60.75 249 GLY A CA 1
ATOM 1944 C C . GLY A 1 249 ? -21.219 -8.660 20.744 1.00 60.75 249 GLY A C 1
ATOM 1945 O O . GLY A 1 249 ? -22.090 -9.243 21.383 1.00 60.75 249 GLY A O 1
ATOM 1946 N N . LEU A 1 250 ? -21.504 -7.727 19.832 1.00 58.12 250 LEU A N 1
ATOM 1947 C CA . LEU A 1 250 ? -22.852 -7.268 19.493 1.00 58.12 250 LEU A CA 1
ATOM 1948 C C . LEU A 1 250 ? -23.752 -8.436 19.046 1.00 58.12 250 LEU A C 1
ATOM 1950 O O . LEU A 1 250 ? -23.389 -9.198 18.150 1.00 58.12 250 LEU A O 1
ATOM 1954 N N . HIS A 1 251 ? -24.940 -8.544 19.647 1.00 59.94 251 HIS A N 1
ATOM 1955 C CA . HIS A 1 251 ? -26.001 -9.448 19.203 1.00 59.94 251 HIS A CA 1
ATOM 1956 C C . HIS A 1 251 ? -26.983 -8.689 18.287 1.00 59.94 251 HIS A C 1
ATOM 1958 O O . HIS A 1 251 ? -27.417 -7.594 18.654 1.00 59.94 251 HIS A O 1
ATOM 1964 N N . PRO A 1 252 ? -27.392 -9.250 17.133 1.00 68.31 252 PRO A N 1
ATOM 1965 C CA . PRO A 1 252 ? -27.079 -10.593 16.644 1.00 68.31 252 PRO A CA 1
ATOM 1966 C C . PRO A 1 252 ? -25.650 -10.714 16.106 1.00 68.31 252 PRO A C 1
ATOM 1968 O O . PRO A 1 252 ? -25.106 -9.767 15.539 1.00 68.31 252 PRO A O 1
ATOM 1971 N N . VAL A 1 253 ? -25.065 -11.905 16.272 1.00 67.00 253 VAL A N 1
ATOM 1972 C CA . VAL A 1 253 ? -23.728 -12.224 15.756 1.00 67.00 253 VAL A CA 1
ATOM 1973 C C . VAL A 1 253 ? -23.705 -11.955 14.245 1.00 67.00 253 VAL A C 1
ATOM 1975 O O . VAL A 1 253 ? -24.563 -12.486 13.536 1.00 67.00 253 VAL A O 1
ATOM 1978 N N . PRO A 1 254 ? -22.752 -11.155 13.732 1.00 68.62 254 PRO A N 1
ATOM 1979 C CA . PRO A 1 254 ? -22.656 -10.889 12.303 1.00 68.62 254 PRO A CA 1
ATOM 1980 C C . PRO A 1 254 ? -22.495 -12.174 11.485 1.00 68.62 254 PRO A C 1
ATOM 1982 O O . PRO A 1 254 ? -21.747 -13.076 11.872 1.00 68.62 254 PRO A O 1
ATOM 1985 N N . ASP A 1 255 ? -23.141 -12.228 10.318 1.00 71.75 255 ASP A N 1
ATOM 1986 C CA . ASP A 1 255 ? -23.033 -13.371 9.412 1.00 71.75 255 ASP A CA 1
ATOM 1987 C C . ASP A 1 255 ? -21.576 -13.660 9.033 1.00 71.75 255 ASP A C 1
ATOM 1989 O O . ASP A 1 255 ? -20.809 -12.764 8.656 1.00 71.75 255 ASP A O 1
ATOM 1993 N N . HIS A 1 256 ? -21.198 -14.940 9.046 1.00 70.19 256 HIS A N 1
ATOM 1994 C CA . HIS A 1 256 ? -19.880 -15.358 8.585 1.00 70.19 256 HIS A CA 1
ATOM 1995 C C . HIS A 1 256 ? -19.779 -15.194 7.062 1.00 70.19 256 HIS A C 1
ATOM 1997 O O . HIS A 1 256 ? -20.307 -15.988 6.281 1.00 70.19 256 HIS A O 1
ATOM 2003 N N . ARG A 1 257 ? -19.074 -14.148 6.625 1.00 70.56 257 ARG A N 1
ATOM 2004 C CA . ARG A 1 257 ? -18.856 -13.851 5.204 1.00 70.56 257 ARG A CA 1
ATOM 2005 C C . ARG A 1 257 ? -17.611 -14.548 4.665 1.00 70.56 257 ARG A C 1
ATOM 2007 O O . ARG A 1 257 ? -16.589 -14.649 5.342 1.00 70.56 257 ARG A O 1
ATOM 2014 N N . ARG A 1 258 ? -17.677 -14.984 3.403 1.00 68.50 258 ARG A N 1
ATOM 2015 C CA . ARG A 1 258 ? -16.503 -15.498 2.687 1.00 68.50 258 ARG A CA 1
ATOM 2016 C C . ARG A 1 258 ? -15.503 -14.367 2.463 1.00 68.50 258 ARG A C 1
ATOM 2018 O O . ARG A 1 258 ? -15.816 -13.392 1.789 1.00 68.50 258 ARG A O 1
ATOM 2025 N N . ASP A 1 259 ? -14.283 -14.554 2.947 1.00 69.38 259 ASP A N 1
ATOM 2026 C CA . ASP A 1 259 ? -13.140 -13.719 2.592 1.00 69.38 259 ASP A CA 1
ATOM 2027 C C . ASP A 1 259 ? -12.320 -14.435 1.512 1.00 69.38 259 ASP A C 1
ATOM 2029 O O . ASP A 1 259 ? -11.511 -15.323 1.792 1.00 69.38 259 ASP A O 1
ATOM 2033 N N . ALA A 1 260 ? -12.545 -14.050 0.253 1.00 66.31 260 ALA A N 1
ATOM 2034 C CA . ALA A 1 260 ? -11.854 -14.617 -0.909 1.00 66.31 260 ALA A CA 1
ATOM 2035 C C . ALA A 1 260 ? -10.328 -14.433 -0.853 1.00 66.31 260 ALA A C 1
ATOM 2037 O O . ALA A 1 260 ? -9.581 -15.127 -1.544 1.00 66.31 260 ALA A O 1
ATOM 2038 N N . ALA A 1 261 ? -9.849 -13.507 -0.028 1.00 62.66 261 ALA A N 1
ATOM 2039 C CA . ALA A 1 261 ? -8.442 -13.209 0.112 1.00 62.66 261 ALA A CA 1
ATOM 2040 C C . ALA A 1 261 ? -7.815 -13.840 1.371 1.00 62.66 261 ALA A C 1
ATOM 2042 O O . ALA A 1 261 ? -6.601 -13.714 1.557 1.00 62.66 261 ALA A O 1
ATOM 2043 N N . ARG A 1 262 ? -8.594 -14.580 2.180 1.00 65.12 262 ARG A N 1
ATOM 2044 C CA . ARG A 1 262 ? -8.113 -15.357 3.337 1.00 65.12 262 ARG A CA 1
ATOM 2045 C C . ARG A 1 262 ? -7.228 -16.530 2.927 1.00 65.12 262 ARG A C 1
ATOM 2047 O O . ARG A 1 262 ? -6.161 -16.709 3.502 1.00 65.12 262 ARG A O 1
ATOM 2054 N N . ALA A 1 263 ? -7.616 -17.288 1.899 1.00 55.44 263 ALA A N 1
ATOM 2055 C CA . ALA A 1 263 ? -6.848 -18.452 1.434 1.00 55.44 263 ALA A CA 1
ATOM 2056 C C . ALA A 1 263 ? -5.424 -18.082 0.976 1.00 55.44 263 ALA A C 1
ATOM 2058 O O . ALA A 1 263 ? -4.489 -18.854 1.155 1.00 55.44 263 ALA A O 1
ATOM 2059 N N . LYS A 1 264 ? -5.242 -16.863 0.451 1.00 54.62 264 LYS A N 1
ATOM 2060 C CA . LYS A 1 264 ? -3.940 -16.349 -0.003 1.00 54.62 264 LYS A CA 1
ATOM 2061 C C . LYS A 1 264 ? -3.054 -15.850 1.150 1.00 54.62 264 LYS A C 1
ATOM 2063 O O . LYS A 1 264 ? -1.881 -15.596 0.920 1.00 54.62 264 LYS A O 1
ATOM 2068 N N . LYS A 1 265 ? -3.582 -15.715 2.378 1.00 51.53 265 LYS A N 1
ATOM 2069 C CA . LYS A 1 265 ? -2.821 -15.298 3.575 1.00 51.53 265 LYS A CA 1
ATOM 2070 C C . LYS A 1 265 ? -1.911 -16.421 4.099 1.00 51.53 265 LYS A C 1
ATOM 2072 O O . LYS A 1 265 ? -0.830 -16.137 4.596 1.00 51.53 265 LYS A O 1
ATOM 2077 N N . LEU A 1 266 ? -2.318 -17.684 3.934 1.00 42.75 266 LEU A N 1
ATOM 2078 C CA . LEU A 1 266 ? -1.592 -18.865 4.429 1.00 42.75 266 LEU A CA 1
ATOM 2079 C C . LEU A 1 266 ? -0.376 -19.250 3.575 1.00 42.75 266 LEU A C 1
ATOM 2081 O O . LEU A 1 266 ? 0.571 -19.828 4.092 1.00 42.75 266 LEU A O 1
ATOM 2085 N N . THR A 1 267 ? -0.350 -18.885 2.292 1.00 44.06 267 THR A N 1
ATOM 2086 C CA . THR A 1 267 ? 0.773 -19.224 1.400 1.00 44.06 267 THR A CA 1
ATOM 2087 C C . THR A 1 267 ? 2.072 -18.490 1.764 1.00 44.06 267 THR A C 1
ATOM 2089 O O . THR A 1 267 ? 3.141 -18.912 1.347 1.00 44.06 267 THR A O 1
ATOM 2092 N N . TYR A 1 268 ? 2.006 -17.428 2.577 1.00 42.94 268 TYR A N 1
ATOM 2093 C CA . TYR A 1 268 ? 3.184 -16.703 3.073 1.00 42.94 268 TYR A CA 1
ATOM 2094 C C . TYR A 1 268 ? 3.870 -17.377 4.270 1.00 42.94 268 TYR A C 1
ATOM 2096 O O . TYR A 1 268 ? 5.023 -17.065 4.547 1.00 42.94 268 TYR A O 1
ATOM 2104 N N . PHE A 1 269 ? 3.186 -18.293 4.965 1.00 35.25 269 PHE A N 1
ATOM 2105 C CA . PHE A 1 269 ? 3.745 -19.008 6.118 1.00 35.25 269 PHE A CA 1
ATOM 2106 C C . PHE A 1 269 ? 4.400 -20.347 5.749 1.00 35.25 269 PHE A C 1
ATOM 2108 O O . PHE A 1 269 ? 5.157 -20.874 6.549 1.00 35.25 269 PHE A O 1
ATOM 2115 N N . ILE A 1 270 ? 4.151 -20.886 4.550 1.00 34.00 270 ILE A N 1
ATOM 2116 C CA . ILE A 1 270 ? 4.606 -22.237 4.153 1.00 34.00 270 ILE A CA 1
ATOM 2117 C C . ILE A 1 270 ? 5.937 -22.204 3.364 1.00 34.00 270 ILE A C 1
ATOM 2119 O O . ILE A 1 270 ? 6.432 -23.236 2.941 1.00 34.00 270 ILE A O 1
ATOM 2123 N N . VAL A 1 271 ? 6.563 -21.036 3.174 1.00 31.70 271 VAL A N 1
ATOM 2124 C CA . VAL A 1 271 ? 7.888 -20.924 2.508 1.00 31.70 271 VAL A CA 1
ATOM 2125 C C . VAL A 1 271 ? 9.010 -20.605 3.510 1.00 31.70 271 VAL A C 1
ATOM 2127 O O . VAL A 1 271 ? 10.050 -20.067 3.151 1.00 31.70 271 VAL A O 1
ATOM 2130 N N . TRP A 1 272 ? 8.794 -20.930 4.784 1.00 33.22 272 TRP A N 1
ATOM 2131 C CA . TRP A 1 272 ? 9.832 -20.940 5.816 1.00 33.22 272 TRP A CA 1
ATOM 2132 C C . TRP A 1 272 ? 9.905 -22.329 6.458 1.00 33.22 272 TRP A C 1
ATOM 2134 O O . TRP A 1 272 ? 9.653 -22.464 7.647 1.00 33.22 272 TRP A O 1
ATOM 2144 N N . GLU A 1 273 ? 10.215 -23.343 5.654 1.00 30.33 273 GLU A N 1
ATOM 2145 C CA . GLU A 1 273 ? 10.855 -24.601 6.072 1.00 30.33 273 GLU A CA 1
ATOM 2146 C C . GLU A 1 273 ? 11.807 -25.061 4.964 1.00 30.33 273 GLU A C 1
ATOM 2148 O O . GLU A 1 273 ? 11.434 -24.920 3.773 1.00 30.33 273 GLU A O 1
#

Organism: Helianthus annuus (NCBI:txid4232)

InterPro domains:
  IPR023231 GSKIP domain superfamily [G3DSA:3.30.2280.10] (137-234)
  IPR023231 GSKIP domain superfamily [SSF103107] (134-238)
  IPR027523 CLU domain containing protein [PTHR12601] (1-264)
  IPR028275 Clustered mitochondria protein, N-terminal [PF15044] (2-74)

Sequence (273 aa):
MDVRQFLLDAPETCFFTCYDLLLHTNGGSAHHLEDYHEIREVADITSGGCTLEMIAAIYDERSIRAHVYRTRELLSLSTPHSSLSTSLALQHEMGQNATANSGDQSKKTEVLELENLGFMEDVSGSLSNLLSPSKEIKCVESIIFSSFNPPPSYRRFAGYLIYLDVVTLKGIKYCITGTTTTFYVNSSSGNTLDPKPTKAASEATTLIGLLQKINSKFKKDFREMLERKASTHPFENIQSLLPPNSWLGLHPVPDHRRDAARAKKLTYFIVWE

Secondary structure (DSSP, 8-state):
--HHHHHHHSTTTTT--SEEEEEEPTTS-EEEE-TT--HHHH--GGGS--EEEEEEPPP-HHHHHHHHHHHHHHHHTTS----HHHHHHHHHHHHHHHHHHTT---S-TTTTTTGGG-TTT-TT--GGGTS---------SEEEE-TTPSPPHHHHHTTEEEEEEEE-TTS-EEEEEEESS-EEEB--BTTB---SBS-TTSEESSHHHHHHHH-HHHHHHHHHHHHHHHHS-HHHHSPPSS---GGGSSSSPPP----TTTTTTGGGTTT--